Protein AF-0000000084685982 (afdb_homodimer)

Secondary structure (DSSP, 8-state):
------------------------HHHHHHHHHHHHHHHHHH-HHHHHTEEEEETTTTEEEETTTEEEEEEE-PPPGGGTTS----PPEEEEEESS--S---/------------------------HHHHHHHHHHHHHHHHHH-HHHHHTEEEEETTTTEEEETTTEEEEEEE-PPPGGGTTS----PPEEEEEESS--S---

Sequence (204 aa):
MKSIRGIVSLLLLSSASYTQAALPPSAVNLRDLDTMVLFIKTHQRVAQSLKQIDLISLTIFFDRDCEAHFERQTPSFLTRAMPGPQPNIKFKSSNCPIVEREMKSIRGIVSLLLLSSASYTQAALPPSAVNLRDLDTMVLFIKTHQRVAQSLKQIDLISLTIFFDRDCEAHFERQTPSFLTRAMPGPQPNIKFKSSNCPIVERE

Nearest PDB structures (foldseek):
  5u5k-assembly1_A  TM=3.361E-01  e=7.913E+00  Homo sapiens
  5t0v-assembly1_W  TM=3.555E-01  e=7.776E+00  Saccharomyces cerevisiae
  5t0v-assembly1_N  TM=3.024E-01  e=6.388E+00  Saccharomyces cerevisiae

Solvent-accessible surface area (backbone atoms only — not comparable to full-atom values): 12231 Å² total; per-residue (Å²): 133,86,80,78,80,76,78,78,76,78,78,77,77,76,76,74,72,73,67,61,65,58,60,56,59,33,53,54,45,49,50,47,49,50,52,54,51,50,52,34,74,73,22,62,58,41,25,43,31,55,37,33,42,32,63,77,75,31,33,38,34,19,60,89,90,26,41,40,36,43,41,64,50,72,64,52,81,85,49,59,79,47,76,53,64,78,55,61,60,42,86,69,49,55,85,49,86,54,67,75,79,129,134,86,79,77,80,76,80,77,77,79,77,76,76,76,75,75,73,74,67,59,65,58,57,57,57,32,53,54,45,47,51,47,48,51,52,53,50,51,50,34,73,72,22,62,57,40,26,43,31,54,35,32,40,31,62,77,75,32,34,39,35,19,59,89,91,25,41,40,35,40,40,64,49,70,65,52,80,85,50,61,80,49,74,52,63,78,56,62,61,40,85,69,51,54,85,46,85,54,67,76,80,127

Structure (mmCIF, N/CA/C/O backbone):
data_AF-0000000084685982-model_v1
#
loop_
_entity.id
_entity.type
_entity.pdbx_description
1 polymer 'Uncharacterized protein'
#
loop_
_atom_site.group_PDB
_atom_site.id
_atom_site.type_symbol
_atom_site.label_atom_id
_atom_site.label_alt_id
_atom_site.label_comp_id
_atom_site.label_asym_id
_atom_site.label_entity_id
_atom_site.label_seq_id
_atom_site.pdbx_PDB_ins_code
_atom_site.Cartn_x
_atom_site.Cartn_y
_atom_site.Cartn_z
_atom_site.occupancy
_atom_site.B_iso_or_equiv
_atom_site.auth_seq_id
_atom_site.auth_comp_id
_atom_site.auth_asym_id
_atom_site.auth_atom_id
_atom_site.pdbx_PDB_model_num
ATOM 1 N N . MET A 1 1 ? -8.328 -53.625 -61.094 1 39.5 1 MET A N 1
ATOM 2 C CA . MET A 1 1 ? -8.555 -53.312 -59.688 1 39.5 1 MET A CA 1
ATOM 3 C C . MET A 1 1 ? -7.703 -52.125 -59.25 1 39.5 1 MET A C 1
ATOM 5 O O . MET A 1 1 ? -6.477 -52.219 -59.156 1 39.5 1 MET A O 1
ATOM 9 N N . LYS A 1 2 ? -8.102 -50.844 -59.75 1 53.69 2 LYS A N 1
ATOM 10 C CA . LYS A 1 2 ? -7.477 -49.562 -59.438 1 53.69 2 LYS A CA 1
ATOM 11 C C . LYS A 1 2 ? -7.441 -49.344 -57.906 1 53.69 2 LYS A C 1
ATOM 13 O O . LYS A 1 2 ? -8.453 -49.531 -57.25 1 53.69 2 LYS A O 1
ATOM 18 N N . SER A 1 3 ? -6.285 -49.562 -57.188 1 51.78 3 SER A N 1
ATOM 19 C CA . SER A 1 3 ? -5.965 -49.344 -55.781 1 51.78 3 SER A CA 1
ATOM 20 C C . SER A 1 3 ? -6.199 -47.906 -55.406 1 51.78 3 SER A C 1
ATOM 22 O O . SER A 1 3 ? -5.613 -46.969 -56 1 51.78 3 SER A O 1
ATOM 24 N N . ILE A 1 4 ? -7.469 -47.469 -55.062 1 51.38 4 ILE A N 1
ATOM 25 C CA . ILE A 1 4 ? -7.777 -46.156 -54.5 1 51.38 4 ILE A CA 1
ATOM 26 C C . ILE A 1 4 ? -7.008 -45.969 -53.188 1 51.38 4 ILE A C 1
ATOM 28 O O . ILE A 1 4 ? -7.242 -46.688 -52.219 1 51.38 4 ILE A O 1
ATOM 32 N N . ARG A 1 5 ? -5.664 -45.625 -53.156 1 54 5 ARG A N 1
ATOM 33 C CA . ARG A 1 5 ? -4.871 -45.219 -52 1 54 5 ARG A CA 1
ATOM 34 C C . ARG A 1 5 ? -5.547 -44.062 -51.25 1 54 5 ARG A C 1
ATOM 36 O O . ARG A 1 5 ? -5.766 -43 -51.812 1 54 5 ARG A O 1
ATOM 43 N N . GLY A 1 6 ? -6.629 -44.312 -50.406 1 47.88 6 GLY A N 1
ATOM 44 C CA . GLY A 1 6 ? -7.23 -43.312 -49.531 1 47.88 6 GLY A CA 1
ATOM 45 C C . GLY A 1 6 ? -6.211 -42.562 -48.719 1 47.88 6 GLY A C 1
ATOM 46 O O . GLY A 1 6 ? -5.379 -43.156 -48.031 1 47.88 6 GLY A O 1
ATOM 47 N N . ILE A 1 7 ? -5.832 -41.344 -49.094 1 52.66 7 ILE A N 1
ATOM 48 C CA . ILE A 1 7 ? -5.023 -40.406 -48.344 1 52.66 7 ILE A CA 1
ATOM 49 C C . ILE A 1 7 ? -5.711 -40.062 -47.031 1 52.66 7 ILE A C 1
ATOM 51 O O . ILE A 1 7 ? -6.805 -39.5 -47 1 52.66 7 ILE A O 1
ATOM 55 N N . VAL A 1 8 ? -5.691 -40.875 -45.938 1 51.5 8 VAL A N 1
ATOM 56 C CA . VAL A 1 8 ? -6.086 -40.5 -44.594 1 51.5 8 VAL A CA 1
ATOM 57 C C . VAL A 1 8 ? -5.305 -39.25 -44.156 1 51.5 8 VAL A C 1
ATOM 59 O O . VAL A 1 8 ? -4.078 -39.281 -44.031 1 51.5 8 VAL A O 1
ATOM 62 N N . SER A 1 9 ? -5.719 -38.031 -44.531 1 51.12 9 SER A N 1
ATOM 63 C CA . SER A 1 9 ? -5.18 -36.812 -43.969 1 51.12 9 SER A CA 1
ATOM 64 C C . SER A 1 9 ? -5.281 -36.812 -42.438 1 51.12 9 SER A C 1
ATOM 66 O O . SER A 1 9 ? -6.379 -36.875 -41.875 1 51.12 9 SER A O 1
ATOM 68 N N . LEU A 1 10 ? -4.254 -37.219 -41.75 1 50.72 10 LEU A N 1
ATOM 69 C CA . LEU A 1 10 ? -4.086 -37.031 -40.312 1 50.72 10 LEU A CA 1
ATOM 70 C C . LEU A 1 10 ? -4.258 -35.562 -39.938 1 50.72 10 LEU A C 1
ATOM 72 O O . LEU A 1 10 ? -3.438 -34.719 -40.312 1 50.72 10 LEU A O 1
ATOM 76 N N . LEU A 1 11 ? -5.504 -35.062 -39.844 1 49.09 11 LEU A N 1
ATOM 77 C CA . LEU A 1 11 ? -5.754 -33.781 -39.188 1 49.09 11 LEU A CA 1
ATOM 78 C C . LEU A 1 11 ? -5.051 -33.719 -37.812 1 49.09 11 LEU A C 1
ATOM 80 O O . LEU A 1 11 ? -5.434 -34.406 -36.875 1 49.09 11 LEU A O 1
ATOM 84 N N . LEU A 1 12 ? -3.734 -33.469 -37.781 1 48.31 12 LEU A N 1
ATOM 85 C CA . LEU A 1 12 ? -3.027 -33.094 -36.562 1 48.31 12 LEU A CA 1
ATOM 86 C C . LEU A 1 12 ? -3.734 -31.938 -35.844 1 48.31 12 LEU A C 1
ATOM 88 O O . LEU A 1 12 ? -3.697 -30.797 -36.312 1 48.31 12 LEU A O 1
ATOM 92 N N . LEU A 1 13 ? -4.871 -32.188 -35.125 1 46.66 13 LEU A N 1
ATOM 93 C CA . LEU A 1 13 ? -5.402 -31.219 -34.156 1 46.66 13 LEU A CA 1
ATOM 94 C C . LEU A 1 13 ? -4.312 -30.75 -33.188 1 46.66 13 LEU A C 1
ATOM 96 O O . LEU A 1 13 ? -3.873 -31.516 -32.344 1 46.66 13 LEU A O 1
ATOM 100 N N . SER A 1 14 ? -3.436 -29.828 -33.562 1 44.09 14 SER A N 1
ATOM 101 C CA . SER A 1 14 ? -2.592 -29.094 -32.625 1 44.09 14 SER A CA 1
ATOM 102 C C . SER A 1 14 ? -3.412 -28.531 -31.484 1 44.09 14 SER A C 1
ATOM 104 O O . SER A 1 14 ? -4.23 -27.625 -31.672 1 44.09 14 SER A O 1
ATOM 106 N N . SER A 1 15 ? -3.787 -29.297 -30.484 1 45.44 15 SER A N 1
ATOM 107 C CA . SER A 1 15 ? -4.285 -28.781 -29.219 1 45.44 15 SER A CA 1
ATOM 108 C C . SER A 1 15 ? -3.348 -27.719 -28.641 1 45.44 15 SER A C 1
ATOM 110 O O . SER A 1 15 ? -2.24 -28.031 -28.203 1 45.44 15 SER A O 1
ATOM 112 N N . ALA A 1 16 ? -3.369 -26.516 -29.156 1 46.47 16 ALA A N 1
ATOM 113 C CA . ALA A 1 16 ? -2.787 -25.406 -28.406 1 46.47 16 ALA A CA 1
ATOM 114 C C . ALA A 1 16 ? -3.266 -25.406 -26.953 1 46.47 16 ALA A C 1
ATOM 116 O O . ALA A 1 16 ? -4.438 -25.141 -26.688 1 46.47 16 ALA A O 1
ATOM 117 N N . SER A 1 17 ? -2.715 -26.266 -26.109 1 41.91 17 SER A N 1
ATOM 118 C CA . SER A 1 17 ? -2.904 -26.094 -24.672 1 41.91 17 SER A CA 1
ATOM 119 C C . SER A 1 17 ? -2.754 -24.625 -24.266 1 41.91 17 SER A C 1
ATOM 121 O O . SER A 1 17 ? -1.655 -24.078 -24.312 1 41.91 17 SER A O 1
ATOM 123 N N . TYR A 1 18 ? -3.793 -23.797 -24.578 1 36.53 18 TYR A N 1
ATOM 124 C CA . TYR A 1 18 ? -3.848 -22.547 -23.828 1 36.53 18 TYR A CA 1
ATOM 125 C C . TYR A 1 18 ? -3.498 -22.781 -22.359 1 36.53 18 TYR A C 1
ATOM 127 O O . TYR A 1 18 ? -4.328 -23.25 -21.594 1 36.53 18 TYR A O 1
ATOM 135 N N . THR A 1 19 ? -2.291 -23.25 -22.062 1 39.84 19 THR A N 1
ATOM 136 C CA . THR A 1 19 ? -1.903 -23.188 -20.656 1 39.84 19 THR A CA 1
ATOM 137 C C . THR A 1 19 ? -2.373 -21.875 -20.031 1 39.84 19 THR A C 1
ATOM 139 O O . THR A 1 19 ? -2.041 -20.797 -20.5 1 39.84 19 THR A O 1
ATOM 142 N N . GLN A 1 20 ? -3.689 -21.781 -19.641 1 42.28 20 GLN A N 1
ATOM 143 C CA . GLN A 1 20 ? -4.102 -20.688 -18.75 1 42.28 20 GLN A CA 1
ATOM 144 C C . GLN A 1 20 ? -3.004 -20.359 -17.75 1 42.28 20 GLN A C 1
ATOM 146 O O . GLN A 1 20 ? -2.777 -21.094 -16.797 1 42.28 20 GLN A O 1
ATOM 151 N N . ALA A 1 21 ? -2.002 -19.859 -18.203 1 46.31 21 ALA A N 1
ATOM 152 C CA . ALA A 1 21 ? -0.827 -19.531 -17.406 1 46.31 21 ALA A CA 1
ATOM 153 C C . ALA A 1 21 ? -1.203 -18.688 -16.203 1 46.31 21 ALA A C 1
ATOM 155 O O . ALA A 1 21 ? -1.893 -17.672 -16.344 1 46.31 21 ALA A O 1
ATOM 156 N N . ALA A 1 22 ? -1.446 -19.312 -14.969 1 55.47 22 ALA A N 1
ATOM 157 C CA . ALA A 1 22 ? -1.521 -18.594 -13.703 1 55.47 22 ALA A CA 1
ATOM 158 C C . ALA A 1 22 ? -0.7 -17.312 -13.758 1 55.47 22 ALA A C 1
ATOM 160 O O . ALA A 1 22 ? 0.365 -17.266 -14.375 1 55.47 22 ALA A O 1
ATOM 161 N N . LEU A 1 23 ? -1.455 -16.094 -13.695 1 57.44 23 LEU A N 1
ATOM 162 C CA . LEU A 1 23 ? -0.689 -14.859 -13.641 1 57.44 23 LEU A CA 1
ATOM 163 C C . LEU A 1 23 ? 0.57 -15.039 -12.797 1 57.44 23 LEU A C 1
ATOM 165 O O . LEU A 1 23 ? 0.543 -15.719 -11.773 1 57.44 23 LEU A O 1
ATOM 169 N N . PRO A 1 24 ? 1.606 -14.617 -13.43 1 73 24 PRO A N 1
ATOM 170 C CA . PRO A 1 24 ? 2.791 -14.633 -12.57 1 73 24 PRO A CA 1
ATOM 171 C C . PRO A 1 24 ? 2.543 -13.977 -11.219 1 73 24 PRO A C 1
ATOM 173 O O . PRO A 1 24 ? 1.688 -13.094 -11.102 1 73 24 PRO A O 1
ATOM 176 N N . PRO A 1 25 ? 2.982 -14.414 -10.102 1 72.81 25 PRO A N 1
ATOM 177 C CA . PRO A 1 25 ? 2.809 -13.875 -8.75 1 72.81 25 PRO A CA 1
ATOM 178 C C . PRO A 1 25 ? 2.846 -12.344 -8.711 1 72.81 25 PRO A C 1
ATOM 180 O O . PRO A 1 25 ? 2.088 -11.727 -7.965 1 72.81 25 PRO A O 1
ATOM 183 N N . SER A 1 26 ? 3.578 -11.734 -9.516 1 84.5 26 SER A N 1
ATOM 184 C CA . SER A 1 26 ? 3.645 -10.281 -9.547 1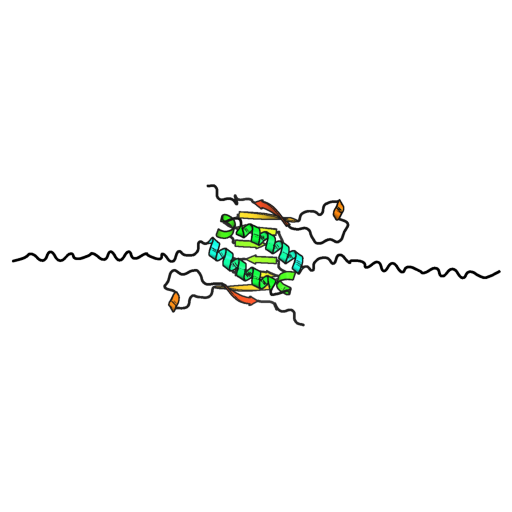 84.5 26 SER A CA 1
ATOM 185 C C . SER A 1 26 ? 2.32 -9.672 -10 1 84.5 26 SER A C 1
ATOM 187 O O . SER A 1 26 ? 1.88 -8.656 -9.461 1 84.5 26 SER A O 1
ATOM 189 N N . ALA A 1 27 ? 1.67 -10.43 -10.836 1 86.88 27 ALA A N 1
ATOM 190 C CA . ALA A 1 27 ? 0.43 -9.875 -11.375 1 86.88 27 ALA A CA 1
ATOM 191 C C . ALA A 1 27 ? -0.672 -9.875 -10.32 1 86.88 27 ALA A C 1
ATOM 193 O O . ALA A 1 27 ? -1.442 -8.922 -10.219 1 86.88 27 ALA A O 1
ATOM 194 N N . VAL A 1 28 ? -0.74 -10.922 -9.57 1 91 28 VAL A N 1
ATOM 195 C CA . VAL A 1 28 ? -1.759 -11.016 -8.523 1 91 28 VAL A CA 1
ATOM 196 C C . VAL A 1 28 ? -1.495 -9.961 -7.449 1 91 28 VAL A C 1
ATOM 198 O O . VAL A 1 28 ? -2.404 -9.227 -7.059 1 91 28 VAL A O 1
ATOM 201 N N . ASN A 1 29 ? -0.271 -9.852 -6.996 1 94.44 29 ASN A N 1
ATOM 202 C CA . ASN A 1 29 ? 0.097 -8.859 -5.992 1 94.44 29 ASN A CA 1
ATOM 203 C C . ASN A 1 29 ? -0.231 -7.445 -6.461 1 94.44 29 ASN A C 1
ATOM 205 O O . ASN A 1 29 ? -0.785 -6.648 -5.703 1 94.44 29 ASN A O 1
ATOM 209 N N . LEU A 1 30 ? 0.109 -7.164 -7.664 1 96 30 LEU A N 1
ATOM 210 C CA . LEU A 1 30 ? -0.098 -5.816 -8.18 1 96 30 LEU A CA 1
ATOM 211 C C . LEU A 1 30 ? -1.584 -5.516 -8.344 1 96 30 LEU A C 1
ATOM 213 O O . LEU A 1 30 ? -2.035 -4.406 -8.055 1 96 30 LEU A O 1
ATOM 217 N N . ARG A 1 31 ? -2.301 -6.469 -8.773 1 94.88 31 ARG A N 1
ATOM 218 C CA . ARG A 1 31 ? -3.744 -6.281 -8.891 1 94.88 31 ARG A CA 1
ATOM 219 C C . ARG A 1 31 ? -4.383 -6.074 -7.523 1 94.88 31 ARG A C 1
ATOM 221 O O . ARG A 1 31 ? -5.242 -5.203 -7.359 1 94.88 31 ARG A O 1
ATOM 228 N N . ASP A 1 32 ? -4.012 -6.922 -6.613 1 96.19 32 ASP A N 1
ATOM 229 C CA . ASP A 1 32 ? -4.531 -6.77 -5.258 1 96.19 32 ASP A CA 1
ATOM 230 C C . ASP A 1 32 ? -4.172 -5.398 -4.688 1 96.19 32 ASP A C 1
ATOM 232 O O . ASP A 1 32 ? -5.02 -4.727 -4.094 1 96.19 32 ASP A O 1
ATOM 236 N N . LEU A 1 33 ? -2.924 -5 -4.879 1 98.19 33 LEU A N 1
ATOM 237 C CA . LEU A 1 33 ? -2.479 -3.688 -4.426 1 98.19 33 LEU A CA 1
ATOM 238 C C . LEU A 1 33 ? -3.305 -2.582 -5.074 1 98.19 33 LEU A C 1
ATOM 240 O O . LEU A 1 33 ? -3.734 -1.646 -4.395 1 98.19 33 LEU A O 1
ATOM 244 N N . ASP A 1 34 ? -3.559 -2.672 -6.344 1 97.44 34 ASP A N 1
ATOM 245 C CA . ASP A 1 34 ? -4.344 -1.663 -7.051 1 97.44 34 ASP A CA 1
ATOM 246 C C . ASP A 1 34 ? -5.746 -1.541 -6.453 1 97.44 34 ASP A C 1
ATOM 248 O O . ASP A 1 34 ? -6.27 -0.435 -6.305 1 97.44 34 ASP A O 1
ATOM 252 N N . THR A 1 35 ? -6.324 -2.629 -6.152 1 97.38 35 THR A N 1
ATOM 253 C CA . THR A 1 35 ? -7.652 -2.633 -5.551 1 97.38 35 THR A CA 1
ATOM 254 C C . THR A 1 35 ? -7.637 -1.902 -4.211 1 97.38 35 THR A C 1
ATOM 256 O O . THR A 1 35 ? -8.516 -1.082 -3.936 1 97.38 35 THR A O 1
ATOM 259 N N . MET A 1 36 ? -6.633 -2.201 -3.404 1 98.62 36 MET A N 1
ATOM 260 C CA . MET A 1 36 ? -6.539 -1.594 -2.082 1 98.62 36 MET A CA 1
ATOM 261 C C . MET A 1 36 ? -6.219 -0.107 -2.188 1 98.62 36 MET A C 1
ATOM 263 O O . MET A 1 36 ? -6.77 0.707 -1.445 1 98.62 36 MET A O 1
ATOM 267 N N . VAL A 1 37 ? -5.387 0.256 -3.131 1 98.62 37 VAL A N 1
ATOM 268 C CA . VAL A 1 37 ? -5.043 1.657 -3.35 1 98.62 37 VAL A CA 1
ATOM 269 C C . VAL A 1 37 ? -6.281 2.43 -3.805 1 98.62 37 VAL A C 1
ATOM 271 O O . VAL A 1 37 ? -6.52 3.551 -3.35 1 98.62 37 VAL A O 1
ATOM 274 N N . LEU A 1 38 ? -7.055 1.849 -4.656 1 97.81 38 LEU A N 1
ATOM 275 C CA . LEU A 1 38 ? -8.281 2.49 -5.109 1 97.81 38 LEU A CA 1
ATOM 276 C C . LEU A 1 38 ? -9.227 2.734 -3.938 1 97.81 38 LEU A C 1
ATOM 278 O O . LEU A 1 38 ? -9.836 3.805 -3.836 1 97.81 38 LEU A O 1
ATOM 282 N N . PHE A 1 39 ? -9.383 1.772 -3.096 1 98.06 39 PHE A N 1
ATOM 283 C CA . PHE A 1 39 ? -10.203 1.925 -1.902 1 98.06 39 PHE A CA 1
ATOM 284 C C . PHE A 1 39 ? -9.742 3.115 -1.072 1 98.06 39 PHE A C 1
ATOM 286 O O . PHE A 1 39 ? -10.555 3.936 -0.644 1 98.06 39 PHE A O 1
ATOM 293 N N . ILE A 1 40 ? -8.453 3.191 -0.833 1 98.19 40 ILE A N 1
ATOM 294 C CA . ILE A 1 40 ? -7.863 4.262 -0.034 1 98.19 40 ILE A CA 1
ATOM 295 C C . ILE A 1 40 ? -8.18 5.613 -0.669 1 98.19 40 ILE A C 1
ATOM 297 O O . ILE A 1 40 ? -8.586 6.551 0.02 1 98.19 40 ILE A O 1
ATOM 301 N N . LYS A 1 41 ? -8.047 5.691 -1.952 1 96.94 41 LYS A N 1
ATOM 302 C CA . LYS A 1 41 ? -8.242 6.949 -2.666 1 96.94 41 LYS A CA 1
ATOM 303 C C . LYS A 1 41 ? -9.703 7.379 -2.631 1 96.94 41 LYS A C 1
ATOM 305 O O . LYS A 1 41 ? -10.008 8.57 -2.705 1 96.94 41 LYS A O 1
ATOM 310 N N . THR A 1 42 ? -10.594 6.441 -2.439 1 95.75 42 THR A N 1
ATOM 311 C CA . THR A 1 42 ? -12.023 6.727 -2.512 1 95.75 42 THR A CA 1
ATOM 312 C C . THR A 1 42 ? -12.586 7.039 -1.126 1 95.75 42 THR A C 1
ATOM 314 O O . THR A 1 42 ? -13.719 7.5 -0.998 1 95.75 42 THR A O 1
ATOM 317 N N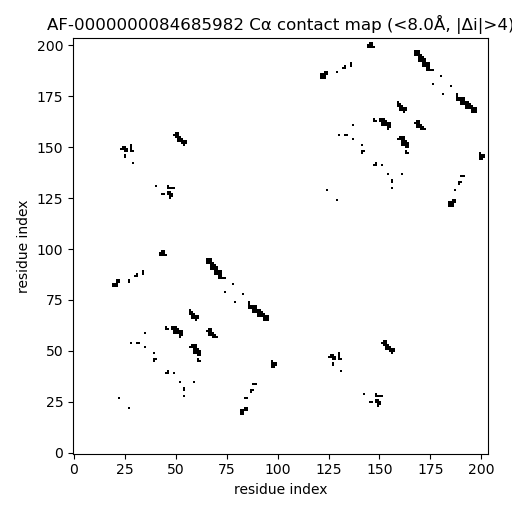 . HIS A 1 43 ? -11.828 6.727 -0.089 1 96.19 43 HIS A N 1
ATOM 318 C CA . HIS A 1 43 ? -12.281 6.965 1.276 1 96.19 43 HIS A CA 1
ATOM 319 C C . HIS A 1 43 ? -11.352 7.93 2.006 1 96.19 43 HIS A C 1
ATOM 321 O O . HIS A 1 43 ? -10.281 7.535 2.467 1 96.19 43 HIS A O 1
ATOM 327 N N . GLN A 1 44 ? -11.852 9.102 2.189 1 93.81 44 GLN A N 1
ATOM 328 C CA . GLN A 1 44 ? -11.031 10.211 2.674 1 93.81 44 GLN A CA 1
ATOM 329 C C . GLN A 1 44 ? -10.477 9.914 4.062 1 93.81 44 GLN A C 1
ATOM 331 O O . GLN A 1 44 ? -9.305 10.188 4.344 1 93.81 44 GLN A O 1
ATOM 336 N N . ARG A 1 45 ? -11.258 9.391 4.926 1 94 45 ARG A N 1
ATOM 337 C CA . ARG A 1 45 ? -10.812 9.086 6.281 1 94 45 ARG A CA 1
ATOM 338 C C . ARG A 1 45 ? -9.656 8.094 6.262 1 94 45 ARG A C 1
ATOM 340 O O . ARG A 1 45 ? -8.688 8.242 7.02 1 94 45 ARG A O 1
ATOM 347 N N . VAL A 1 46 ? -9.797 7.148 5.438 1 97.25 46 VAL A N 1
ATOM 348 C CA . VAL A 1 46 ? -8.742 6.141 5.312 1 97.25 46 VAL A CA 1
ATOM 349 C C . VAL A 1 46 ? -7.473 6.789 4.762 1 97.25 46 VAL A C 1
ATOM 351 O O . VAL A 1 46 ? -6.387 6.602 5.312 1 97.25 46 VAL A O 1
ATOM 354 N N . ALA A 1 47 ? -7.609 7.57 3.732 1 96.69 47 ALA A N 1
ATOM 355 C CA . ALA A 1 47 ? -6.473 8.234 3.105 1 96.69 47 ALA A CA 1
ATOM 356 C C . ALA A 1 47 ? -5.762 9.156 4.094 1 96.69 47 ALA A C 1
ATOM 358 O O . ALA A 1 47 ? -4.531 9.188 4.145 1 96.69 47 ALA A O 1
ATOM 359 N N . GLN A 1 48 ? -6.508 9.812 4.883 1 94.38 48 GLN A N 1
ATOM 360 C CA . GLN A 1 48 ? -5.969 10.82 5.789 1 94.38 48 GLN A CA 1
ATOM 361 C C . GLN A 1 48 ? -5.195 10.172 6.934 1 94.38 48 GLN A C 1
ATOM 363 O O . GLN A 1 48 ? -4.266 10.773 7.477 1 94.38 48 GLN A O 1
ATOM 368 N N . SER A 1 49 ? -5.605 9.016 7.297 1 95.94 49 SER A N 1
ATOM 369 C CA . SER A 1 49 ? -5.051 8.414 8.5 1 95.94 49 SER A CA 1
ATOM 370 C C . SER A 1 49 ? -4.375 7.082 8.188 1 95.94 49 SER A C 1
ATOM 372 O O . SER A 1 49 ? -4.199 6.242 9.07 1 95.94 49 SER A O 1
ATOM 374 N N . LEU A 1 50 ? -4.051 6.918 6.875 1 97.88 50 LEU A N 1
ATOM 375 C CA . LEU A 1 50 ? -3.447 5.684 6.387 1 97.88 50 LEU A CA 1
ATOM 376 C C . LEU A 1 50 ? -2.148 5.383 7.129 1 97.88 50 LEU A C 1
ATOM 378 O O . LEU A 1 50 ? -1.295 6.262 7.277 1 97.88 50 LEU A O 1
ATOM 382 N N . LYS A 1 51 ? -1.971 4.121 7.551 1 98.25 51 LYS A N 1
ATOM 383 C CA . LYS A 1 51 ? -0.759 3.705 8.25 1 98.25 51 LYS A CA 1
ATOM 384 C C . LYS A 1 51 ? -0.02 2.619 7.473 1 98.25 51 LYS A C 1
ATOM 386 O O . LYS A 1 51 ? 1.186 2.729 7.238 1 98.25 51 LYS A O 1
ATOM 391 N N . GLN A 1 52 ? -0.806 1.578 7.086 1 98.69 52 GLN A N 1
ATOM 392 C CA . GLN A 1 52 ? -0.152 0.413 6.5 1 98.69 52 GLN A CA 1
ATOM 393 C C . GLN A 1 52 ? -1.101 -0.342 5.574 1 98.69 52 GLN A C 1
ATOM 395 O O . GLN A 1 52 ? -2.309 -0.391 5.82 1 98.69 52 GLN A O 1
ATOM 400 N N . ILE A 1 53 ? -0.55 -0.907 4.57 1 98.88 53 ILE A N 1
ATOM 401 C CA . ILE A 1 53 ? -1.221 -1.88 3.717 1 98.88 53 ILE A CA 1
ATOM 402 C C . ILE A 1 53 ? -0.548 -3.244 3.859 1 98.88 53 ILE A C 1
ATOM 404 O O . ILE A 1 53 ? 0.645 -3.387 3.58 1 98.88 53 ILE A O 1
ATOM 408 N N . ASP A 1 54 ? -1.253 -4.246 4.312 1 98.75 54 ASP A N 1
ATOM 409 C CA . ASP A 1 54 ? -0.761 -5.613 4.449 1 98.75 54 ASP A CA 1
ATOM 410 C C . ASP A 1 54 ? -1.367 -6.52 3.379 1 98.75 54 ASP A C 1
ATOM 412 O O . ASP A 1 54 ? -2.557 -6.84 3.43 1 98.75 54 ASP A O 1
ATOM 416 N N . LEU A 1 55 ? -0.591 -6.996 2.471 1 97.88 55 LEU A N 1
ATOM 417 C CA . LEU A 1 55 ? -1.1 -7.797 1.36 1 97.88 55 LEU A CA 1
ATOM 418 C C . LEU A 1 55 ? -1.237 -9.258 1.762 1 97.88 55 LEU A C 1
ATOM 420 O O . LEU A 1 55 ? -1.914 -10.031 1.081 1 97.88 55 LEU A O 1
ATOM 424 N N . ILE A 1 56 ? -0.525 -9.617 2.795 1 96.81 56 ILE A N 1
ATOM 425 C CA . ILE A 1 56 ? -0.614 -11 3.254 1 96.81 56 ILE A CA 1
ATOM 426 C C . ILE A 1 56 ? -1.977 -11.242 3.898 1 96.81 56 ILE A C 1
ATOM 428 O O . ILE A 1 56 ? -2.68 -12.195 3.541 1 96.81 56 ILE A O 1
ATOM 432 N N . SER A 1 57 ? -2.301 -10.375 4.793 1 97.81 57 SER A N 1
ATOM 433 C CA . SER A 1 57 ? -3.586 -10.531 5.469 1 97.81 57 SER A CA 1
ATOM 434 C C . SER A 1 57 ? -4.691 -9.789 4.723 1 97.81 57 SER A C 1
ATOM 436 O O . SER A 1 57 ? -5.859 -9.852 5.121 1 97.81 57 SER A O 1
ATOM 438 N N . LEU A 1 58 ? -4.375 -9.078 3.678 1 98.12 58 LEU A N 1
ATOM 439 C CA . LEU A 1 58 ? -5.305 -8.289 2.885 1 98.12 58 LEU A CA 1
ATOM 440 C C . LEU A 1 58 ? -6.059 -7.293 3.764 1 98.12 58 LEU A C 1
ATOM 442 O O . LEU A 1 58 ? -7.293 -7.281 3.777 1 98.12 58 LEU A O 1
ATOM 446 N N . THR A 1 59 ? -5.238 -6.434 4.398 1 98.88 59 THR A N 1
ATOM 447 C CA . THR A 1 59 ? -5.789 -5.508 5.379 1 98.88 59 THR A CA 1
ATOM 448 C C . THR A 1 59 ? -5.141 -4.133 5.25 1 98.88 59 THR A C 1
ATOM 450 O O . THR A 1 59 ? -3.924 -4.027 5.074 1 98.88 59 THR A O 1
ATOM 453 N N . ILE A 1 60 ? -5.938 -3.109 5.281 1 98.88 60 ILE A N 1
ATOM 454 C CA . ILE A 1 60 ? -5.469 -1.732 5.398 1 98.88 60 ILE A CA 1
ATOM 455 C C . ILE A 1 60 ? -5.59 -1.267 6.848 1 98.88 60 ILE A C 1
ATOM 457 O O . ILE A 1 60 ? -6.652 -1.399 7.461 1 98.88 60 ILE A O 1
ATOM 461 N N . PHE A 1 61 ? -4.535 -0.747 7.422 1 98.81 61 PHE A N 1
ATOM 462 C CA . PHE A 1 61 ? -4.531 -0.161 8.758 1 98.81 61 PHE A CA 1
ATOM 463 C C . PHE A 1 61 ? -4.559 1.36 8.68 1 98.81 61 PHE A C 1
ATOM 465 O O . PHE A 1 61 ? -3.752 1.966 7.973 1 98.81 61 PHE A O 1
ATOM 472 N N . PHE A 1 62 ? -5.445 1.929 9.398 1 97.81 62 PHE A N 1
ATOM 473 C CA . PHE A 1 62 ? -5.602 3.379 9.375 1 97.81 62 PHE A CA 1
ATOM 474 C C . PHE A 1 62 ? -6.078 3.889 10.734 1 97.81 62 PHE A C 1
ATOM 476 O O . PHE A 1 62 ? -6.539 3.111 11.57 1 97.81 62 PHE A O 1
ATOM 483 N N . ASP A 1 63 ? -5.953 5.086 10.922 1 95.75 63 ASP A N 1
ATOM 484 C CA . ASP A 1 63 ? -6.379 5.707 12.172 1 95.75 63 ASP A CA 1
ATOM 485 C C . ASP A 1 63 ? -5.93 4.883 13.375 1 95.75 63 ASP A C 1
ATOM 487 O O . ASP A 1 63 ? -4.996 4.082 13.273 1 95.75 63 ASP A O 1
ATOM 491 N N . ARG A 1 64 ? -6.473 5.242 14.469 1 95.31 64 ARG A N 1
ATOM 492 C CA . ARG A 1 64 ? -6.098 4.504 15.672 1 95.31 64 ARG A CA 1
ATOM 493 C C . ARG A 1 64 ? -6.789 3.148 15.719 1 95.31 64 ARG A C 1
ATOM 495 O O . ARG A 1 64 ? -7.996 3.07 15.969 1 95.31 64 ARG A O 1
ATOM 502 N N . ASP A 1 65 ? -6.109 2.027 15.406 1 96.06 65 ASP A N 1
ATOM 503 C CA . ASP A 1 65 ? -6.551 0.643 15.539 1 96.06 65 ASP A CA 1
ATOM 504 C C . ASP A 1 65 ? -7.68 0.329 14.562 1 96.06 65 ASP A C 1
ATOM 506 O O . ASP A 1 65 ? -8.539 -0.504 14.844 1 96.06 65 ASP A O 1
ATOM 510 N N . CYS A 1 66 ? -7.785 1.134 13.469 1 98.5 66 CYS A N 1
ATOM 511 C CA . CYS A 1 66 ? -8.797 0.859 12.461 1 98.5 66 CYS A CA 1
ATOM 512 C C . CYS A 1 66 ? -8.242 -0.048 11.367 1 98.5 66 CYS A C 1
ATOM 514 O O . CYS A 1 66 ? -7.09 0.102 10.953 1 98.5 66 CYS A O 1
ATOM 516 N N . GLU A 1 67 ? -9.039 -0.948 11.039 1 98.69 67 GLU A N 1
ATOM 517 C CA . GLU A 1 67 ? -8.688 -1.928 10.016 1 98.69 67 GLU A CA 1
ATOM 518 C C . GLU A 1 67 ? -9.797 -2.059 8.969 1 98.69 67 GLU A C 1
ATOM 520 O O . GLU A 1 67 ? -10.977 -2.117 9.312 1 98.69 67 GLU A O 1
ATOM 525 N N . ALA A 1 68 ? -9.453 -2.02 7.723 1 98.81 68 ALA A N 1
ATOM 526 C CA . ALA A 1 68 ? -10.328 -2.42 6.617 1 98.81 68 ALA A CA 1
ATOM 527 C C . ALA A 1 68 ? -9.875 -3.752 6.02 1 98.81 68 ALA A C 1
ATOM 529 O O . ALA A 1 68 ? -8.742 -3.875 5.547 1 98.81 68 ALA A O 1
ATOM 530 N N . HIS A 1 69 ? -10.742 -4.742 5.984 1 98.75 69 HIS A N 1
ATOM 531 C CA . HIS A 1 69 ? -10.43 -6.105 5.57 1 98.75 69 HIS A CA 1
ATOM 532 C C . HIS A 1 69 ? -10.938 -6.379 4.156 1 98.75 69 HIS A C 1
ATOM 534 O O . HIS A 1 69 ? -12.062 -6.016 3.816 1 98.75 69 HIS A O 1
ATOM 540 N N . PHE A 1 70 ? -10.102 -7.016 3.395 1 98.31 70 PHE A N 1
ATOM 541 C CA . PHE A 1 70 ? -10.461 -7.48 2.059 1 98.31 70 PHE A CA 1
ATOM 542 C C . PHE A 1 70 ? -10.477 -9 2 1 98.31 70 PHE A C 1
ATOM 544 O O . PHE A 1 70 ? -9.883 -9.664 2.848 1 98.31 70 PHE A O 1
ATOM 551 N N . GLU A 1 71 ? -11.211 -9.523 1.087 1 96.38 71 GLU A N 1
ATOM 552 C CA . GLU A 1 71 ? -11.289 -10.969 0.899 1 96.38 71 GLU A CA 1
ATOM 553 C C . GLU A 1 71 ? -11.258 -11.328 -0.582 1 96.38 71 GLU A C 1
ATOM 555 O O . GLU A 1 71 ? -11.68 -10.547 -1.431 1 96.38 71 GLU A O 1
ATOM 560 N N . ARG A 1 72 ? -10.625 -12.484 -0.816 1 92.31 72 ARG A N 1
ATOM 561 C CA . ARG A 1 72 ? -10.602 -13 -2.18 1 92.31 72 ARG A CA 1
ATOM 562 C C . ARG A 1 72 ? -11.922 -13.688 -2.521 1 92.31 72 ARG A C 1
ATOM 564 O O . ARG A 1 72 ? -12.414 -14.516 -1.75 1 92.31 72 ARG A O 1
ATOM 571 N N . GLN A 1 73 ? -12.438 -13.273 -3.533 1 82.06 73 GLN A N 1
ATOM 572 C CA . GLN A 1 73 ? -13.703 -13.844 -3.969 1 82.06 73 GLN A CA 1
ATOM 573 C C . GLN A 1 73 ? -13.547 -15.312 -4.34 1 82.06 73 GLN A C 1
ATOM 575 O O . GLN A 1 73 ? -12.547 -15.703 -4.949 1 82.06 73 GLN A O 1
ATOM 580 N N . THR A 1 74 ? -14.148 -16.219 -3.652 1 74.88 74 THR A N 1
ATOM 581 C CA . THR A 1 74 ? -14.117 -17.641 -3.984 1 74.88 74 THR A CA 1
ATOM 582 C C . THR A 1 74 ? -14.664 -17.875 -5.391 1 74.88 74 THR A C 1
ATOM 584 O O . THR A 1 74 ? -15.672 -17.281 -5.781 1 74.88 74 THR A O 1
ATOM 587 N N . PRO A 1 75 ? -13.617 -18.422 -6.176 1 64.12 75 PRO A N 1
ATOM 588 C CA . PRO A 1 75 ? -14.18 -18.75 -7.484 1 64.12 75 PRO A CA 1
ATOM 589 C C . PRO A 1 75 ? -15.492 -19.531 -7.391 1 64.12 75 PRO A C 1
ATOM 591 O O . PRO A 1 75 ? -15.719 -20.25 -6.41 1 64.12 75 PRO A O 1
ATOM 594 N N . SER A 1 76 ? -16.469 -19.109 -8.047 1 56.75 76 SER A N 1
ATOM 595 C CA . SER A 1 76 ? -17.703 -19.875 -8.109 1 56.75 76 SER A CA 1
ATOM 596 C C . SER A 1 76 ? -17.438 -21.328 -8.477 1 56.75 76 SER A C 1
ATOM 598 O O . SER A 1 76 ? -16.391 -21.641 -9.055 1 56.75 76 SER A O 1
ATOM 600 N N . PHE A 1 77 ? -18.125 -22.219 -7.73 1 54.53 77 PHE A N 1
ATOM 601 C CA . PHE A 1 77 ? -18.109 -23.656 -7.961 1 54.53 77 PHE A CA 1
ATOM 602 C C . PHE A 1 77 ? -17.797 -23.969 -9.414 1 54.53 77 PHE A C 1
ATOM 604 O O . PHE A 1 77 ? -17.047 -24.906 -9.711 1 54.53 77 PHE A O 1
ATOM 611 N N . LEU A 1 78 ? -18.328 -23.203 -10.219 1 51.5 78 LEU A N 1
ATOM 612 C CA . LEU A 1 78 ? -18.25 -23.516 -11.641 1 51.5 78 LEU A CA 1
ATOM 613 C C . LEU A 1 78 ? -16.844 -23.234 -12.18 1 51.5 78 LEU A C 1
ATOM 615 O O . LEU A 1 78 ? -16.406 -23.891 -13.125 1 51.5 78 LEU A O 1
ATOM 619 N N . THR A 1 79 ? -16.172 -22.391 -11.547 1 51.72 79 THR A N 1
ATOM 620 C CA . THR A 1 79 ? -14.875 -22.016 -12.109 1 51.72 79 THR A CA 1
ATOM 621 C C . THR A 1 79 ? -13.734 -22.609 -11.297 1 51.72 79 THR A C 1
ATOM 623 O O . THR A 1 79 ? -12.562 -22.328 -11.555 1 51.72 79 THR A O 1
ATOM 626 N N . ARG A 1 80 ? -14.031 -23.234 -10.211 1 53.16 80 ARG A N 1
ATOM 627 C CA . ARG A 1 80 ? -13.055 -23.797 -9.289 1 53.16 80 ARG A CA 1
ATOM 628 C C . ARG A 1 80 ? -12.062 -24.703 -10.031 1 53.16 80 ARG A C 1
ATOM 630 O O . ARG A 1 80 ? -10.914 -24.844 -9.617 1 53.16 80 ARG A O 1
ATOM 637 N N . ALA A 1 81 ? -12.617 -25.328 -10.984 1 48.53 81 ALA A N 1
ATOM 638 C CA . ALA A 1 81 ? -11.836 -26.391 -11.609 1 48.53 81 ALA A CA 1
ATOM 639 C C . ALA A 1 81 ? -10.758 -25.812 -12.523 1 48.53 81 ALA A C 1
ATOM 641 O O . ALA A 1 81 ? -9.906 -26.547 -13.031 1 48.53 81 ALA A O 1
ATOM 642 N N . MET A 1 82 ? -10.945 -24.594 -12.938 1 49.03 82 MET A N 1
ATOM 643 C CA . MET A 1 82 ? -9.961 -24.219 -13.953 1 49.03 82 MET A CA 1
ATOM 644 C C . MET A 1 82 ? -8.844 -23.375 -13.352 1 49.03 82 MET A C 1
ATOM 646 O O . MET A 1 82 ? -9.102 -22.5 -12.523 1 49.03 82 MET A O 1
ATOM 650 N N . PRO A 1 83 ? -7.613 -23.953 -13.469 1 53.97 83 PRO A N 1
ATOM 651 C CA . PRO A 1 83 ? -6.465 -23.141 -13.07 1 53.97 83 PRO A CA 1
ATOM 652 C C . PRO A 1 83 ? -6.57 -21.688 -13.555 1 5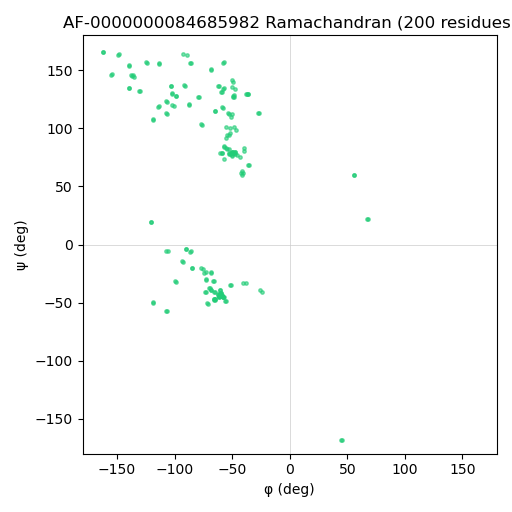3.97 83 PRO A C 1
ATOM 654 O O . PRO A 1 83 ? -6.582 -21.438 -14.766 1 53.97 83 PRO A O 1
ATOM 657 N N . GLY A 1 84 ? -7.582 -20.875 -13.164 1 55.31 84 GLY A N 1
ATOM 658 C CA . GLY A 1 84 ? -7.711 -19.5 -13.617 1 55.31 84 GLY A CA 1
ATOM 659 C C . GLY A 1 84 ? -7.059 -18.5 -12.688 1 55.31 84 GLY A C 1
ATOM 660 O O . GLY A 1 84 ? -6.516 -18.875 -11.648 1 55.31 84 GLY A O 1
ATOM 661 N N . PRO A 1 85 ? -6.895 -17.328 -13.281 1 63.97 85 PRO A N 1
ATOM 662 C CA . PRO A 1 85 ? -6.316 -16.25 -12.461 1 63.97 85 PRO A CA 1
ATOM 663 C C . PRO A 1 85 ? -7.016 -16.094 -11.117 1 63.97 85 PRO A C 1
ATOM 665 O O . PRO A 1 85 ? -8.203 -16.406 -10.992 1 63.97 85 PRO A O 1
ATOM 668 N N . GLN A 1 86 ? -6.176 -16.125 -10.039 1 77.38 86 GLN A N 1
ATOM 669 C CA . GLN A 1 86 ? -6.719 -15.836 -8.719 1 77.38 86 GLN A CA 1
ATOM 670 C C . GLN A 1 86 ? -7.797 -14.758 -8.781 1 77.38 86 GLN A C 1
ATOM 672 O O . GLN A 1 86 ? -7.625 -13.742 -9.445 1 77.38 86 GLN A O 1
ATOM 677 N N . PRO A 1 87 ? -8.883 -15.047 -8.188 1 81.81 87 PRO A N 1
ATOM 678 C CA . PRO A 1 87 ? -9.945 -14.039 -8.18 1 81.81 87 PRO A CA 1
ATOM 679 C C . PRO A 1 87 ? -9.5 -12.711 -7.57 1 81.81 87 PRO A C 1
ATOM 681 O O . PRO A 1 87 ? -8.547 -12.68 -6.781 1 81.81 87 PRO A O 1
ATOM 684 N N . ASN A 1 88 ? -10.219 -11.68 -7.961 1 89.31 88 ASN A N 1
ATOM 685 C CA . ASN A 1 88 ? -9.961 -10.359 -7.391 1 89.31 88 ASN A CA 1
ATOM 686 C C . ASN A 1 88 ? -10.359 -10.297 -5.922 1 89.31 88 ASN A C 1
ATOM 688 O O . ASN A 1 88 ? -11.219 -11.062 -5.473 1 89.31 88 ASN A O 1
ATOM 692 N N . ILE A 1 89 ? -9.656 -9.453 -5.246 1 95.31 89 ILE A N 1
ATOM 693 C CA . ILE A 1 89 ? -10.078 -9.203 -3.873 1 95.31 89 ILE A CA 1
ATOM 694 C C . ILE A 1 89 ? -11.141 -8.102 -3.852 1 95.31 89 ILE A C 1
ATOM 696 O O . ILE A 1 89 ? -11.242 -7.316 -4.793 1 95.31 89 ILE A O 1
ATOM 700 N N . LYS A 1 90 ? -11.938 -8.109 -2.814 1 96.69 90 LYS A N 1
ATOM 701 C CA . LYS A 1 90 ? -12.945 -7.082 -2.586 1 96.69 90 LYS A CA 1
ATOM 702 C C . LYS A 1 90 ? -13.016 -6.699 -1.109 1 96.69 90 LYS A C 1
ATOM 704 O O . LYS A 1 90 ? -12.641 -7.488 -0.241 1 96.69 90 LYS A O 1
ATOM 709 N N . PHE A 1 91 ? -13.469 -5.477 -0.898 1 97.62 91 PHE A N 1
ATOM 710 C CA . PHE A 1 91 ? -13.695 -5.023 0.468 1 97.62 91 PHE A CA 1
ATOM 711 C C . PHE A 1 91 ? -14.711 -5.918 1.172 1 97.62 91 PHE A C 1
ATOM 713 O O . PHE A 1 91 ? -15.766 -6.23 0.61 1 97.62 91 PHE A O 1
ATOM 720 N N . LYS A 1 92 ? -14.359 -6.32 2.311 1 97.62 92 LYS A N 1
ATOM 721 C CA . LYS A 1 92 ? -15.234 -7.191 3.098 1 97.62 92 LYS A CA 1
ATOM 722 C C . LYS A 1 92 ? -15.859 -6.43 4.262 1 97.62 92 LYS A C 1
ATOM 724 O O . LYS A 1 92 ? -17.078 -6.41 4.406 1 97.62 92 LYS A O 1
ATOM 729 N N . SER A 1 93 ? -14.953 -5.859 5.094 1 97.75 93 SER A N 1
ATOM 730 C CA . SER A 1 93 ? -15.477 -5.176 6.277 1 97.75 93 SER A CA 1
ATOM 731 C C . SER A 1 93 ? -14.438 -4.238 6.875 1 97.75 93 SER A C 1
ATOM 733 O O . SER A 1 93 ? -13.258 -4.285 6.5 1 97.75 93 SER A O 1
ATOM 735 N N . SER A 1 94 ? -14.953 -3.367 7.762 1 98.12 94 SER A N 1
ATOM 736 C CA . SER A 1 94 ? -14.102 -2.508 8.586 1 98.12 94 SER A CA 1
ATOM 737 C C . SER A 1 94 ? -14.586 -2.479 10.031 1 98.12 94 SER A C 1
ATOM 739 O O . SER A 1 94 ? -15.797 -2.516 10.289 1 98.12 94 SER A O 1
ATOM 741 N N . ASN A 1 95 ? -13.625 -2.379 10.938 1 98.12 95 ASN A N 1
ATOM 742 C CA . ASN A 1 95 ? -14.031 -2.273 12.336 1 98.12 95 ASN A CA 1
ATOM 743 C C . ASN A 1 95 ? -14.305 -0.825 12.734 1 98.12 95 ASN A C 1
ATOM 745 O O . ASN A 1 95 ? -14.727 -0.553 13.859 1 98.12 95 ASN A O 1
ATOM 749 N N . CYS A 1 96 ? -14.023 0.158 11.844 1 97 96 CYS A N 1
ATOM 750 C CA . CYS A 1 96 ? -14.328 1.575 12 1 97 96 CYS A CA 1
ATOM 751 C C . CYS A 1 96 ? -15.164 2.084 10.828 1 97 96 CYS A C 1
ATOM 753 O O . CYS A 1 96 ? -15.133 1.502 9.742 1 97 96 CYS A O 1
ATOM 755 N N . PRO A 1 97 ? -15.93 3.205 11.055 1 95.12 97 PRO A N 1
ATOM 756 C CA . PRO A 1 97 ? -16.594 3.83 9.914 1 95.12 97 PRO A CA 1
ATOM 757 C C . PRO A 1 97 ? -15.617 4.34 8.859 1 95.12 97 PRO A C 1
ATOM 759 O O . PRO A 1 97 ? -14.562 4.871 9.203 1 95.12 97 PRO A O 1
ATOM 762 N N . ILE A 1 98 ? -15.891 4.121 7.633 1 93.19 98 ILE A N 1
ATOM 763 C CA . ILE A 1 98 ? -15.016 4.555 6.547 1 93.19 98 ILE A CA 1
ATOM 764 C C . ILE A 1 98 ? -15.555 5.848 5.938 1 93.19 98 ILE A C 1
ATOM 766 O O . ILE A 1 98 ? -14.812 6.598 5.301 1 93.19 98 ILE A O 1
ATOM 770 N N . VAL A 1 99 ? -16.891 6.023 5.949 1 82.38 99 VAL A N 1
ATOM 771 C CA . VAL A 1 99 ? -17.484 7.266 5.469 1 82.38 99 VAL A CA 1
ATOM 772 C C . VAL A 1 99 ? -17.562 8.273 6.613 1 82.38 99 VAL A C 1
ATOM 774 O O . VAL A 1 99 ? -17.859 7.91 7.75 1 82.38 99 VAL A O 1
ATOM 777 N N . GLU A 1 100 ? -16.906 9.406 6.434 1 63.34 100 GLU A N 1
ATOM 778 C CA . GLU A 1 100 ? -17.062 10.453 7.441 1 63.34 100 GLU A CA 1
ATOM 779 C C . GLU A 1 100 ? -18.547 10.758 7.691 1 63.34 100 GLU A C 1
ATOM 781 O O . GLU A 1 100 ? -19.359 10.68 6.777 1 63.34 100 GLU A O 1
ATOM 786 N N . ARG A 1 101 ? -19.062 10.438 8.875 1 53.25 101 ARG A N 1
ATOM 787 C CA . ARG A 1 101 ? -20.391 10.953 9.188 1 53.25 101 ARG A CA 1
ATOM 788 C C . ARG A 1 101 ? -20.484 12.453 8.93 1 53.25 101 ARG A C 1
ATOM 790 O O . ARG A 1 101 ? -19.531 13.188 9.195 1 53.25 101 ARG A O 1
ATOM 797 N N . GLU A 1 102 ? -21.266 12.906 7.938 1 42.44 102 GLU A N 1
ATOM 798 C CA . GLU A 1 102 ? -21.656 14.312 7.93 1 42.44 102 GLU A CA 1
ATOM 799 C C . GLU A 1 102 ? -22.125 14.766 9.305 1 42.44 102 GLU A C 1
ATOM 801 O O . GLU A 1 102 ? -22.703 13.977 10.055 1 42.44 102 GLU A O 1
ATOM 806 N N . MET B 1 1 ? -5.402 81.5 -2.205 1 38.72 1 MET B N 1
ATOM 807 C CA . MET B 1 1 ? -4.688 80.312 -1.736 1 38.72 1 MET B CA 1
ATOM 808 C C . MET B 1 1 ? -5.566 79.062 -1.844 1 38.72 1 MET B C 1
ATOM 810 O O . MET B 1 1 ? -6.547 78.938 -1.113 1 38.72 1 MET B O 1
ATOM 814 N N . LYS B 1 2 ? -5.801 78.625 -3.172 1 53.66 2 LYS B N 1
ATOM 815 C CA . LYS B 1 2 ? -6.531 77.375 -3.531 1 53.66 2 LYS B CA 1
ATOM 816 C C . LYS B 1 2 ? -5.961 76.188 -2.818 1 53.66 2 LYS B C 1
ATOM 818 O O . LYS B 1 2 ? -4.746 75.938 -2.838 1 53.66 2 LYS B O 1
ATOM 823 N N . SER B 1 3 ? -6.543 75.625 -1.669 1 50.44 3 SER B N 1
ATOM 824 C CA . SER B 1 3 ? -6.246 74.438 -0.885 1 50.44 3 SER B CA 1
ATOM 825 C C . SER B 1 3 ? -6.285 73.188 -1.751 1 50.44 3 SER B C 1
ATOM 827 O O . SER B 1 3 ? -7.297 72.938 -2.398 1 50.44 3 SER B O 1
ATOM 829 N N . ILE B 1 4 ? -5.188 72.812 -2.459 1 51.19 4 ILE B N 1
ATOM 830 C CA . ILE B 1 4 ? -5 71.562 -3.152 1 51.19 4 ILE B CA 1
ATOM 831 C C . ILE B 1 4 ? -5.172 70.375 -2.168 1 51.19 4 ILE B C 1
ATOM 833 O O . ILE B 1 4 ? -4.375 70.25 -1.242 1 51.19 4 ILE B O 1
ATOM 837 N N . ARG B 1 5 ? -6.402 70 -1.71 1 53.56 5 ARG B N 1
ATOM 838 C CA . ARG B 1 5 ? -6.676 68.75 -0.937 1 53.56 5 ARG B CA 1
ATOM 839 C C . ARG B 1 5 ? -6.102 67.5 -1.625 1 53.56 5 ARG B C 1
ATOM 841 O O . ARG B 1 5 ? -6.457 67.25 -2.766 1 53.56 5 ARG B O 1
ATOM 848 N N . GLY B 1 6 ? -4.758 67.25 -1.505 1 46.06 6 GLY B N 1
ATOM 849 C CA . GLY B 1 6 ? -4.129 66 -1.983 1 46.06 6 GLY B CA 1
ATOM 850 C C . GLY B 1 6 ? -4.871 64.75 -1.569 1 46.06 6 GLY B C 1
ATOM 851 O O . GLY B 1 6 ? -5.145 64.562 -0.385 1 46.06 6 GLY B O 1
ATOM 852 N N . ILE B 1 7 ? -5.707 64.125 -2.404 1 51.34 7 ILE B N 1
ATOM 853 C CA . ILE B 1 7 ? -6.348 62.812 -2.244 1 51.34 7 ILE B CA 1
ATOM 854 C C . ILE B 1 7 ? -5.281 61.75 -2.088 1 51.34 7 ILE B C 1
ATOM 856 O O . ILE B 1 7 ? -4.496 61.5 -3.008 1 51.34 7 ILE B O 1
ATOM 860 N N . VAL B 1 8 ? -4.617 61.531 -0.922 1 49.88 8 VAL B N 1
ATOM 861 C CA . VAL B 1 8 ? -3.795 60.344 -0.648 1 49.88 8 VAL B CA 1
ATOM 862 C C . VAL B 1 8 ? -4.621 59.094 -0.851 1 49.88 8 VAL B C 1
ATOM 864 O O . VAL B 1 8 ? -5.594 58.844 -0.134 1 49.88 8 VAL B O 1
ATOM 867 N N . SER B 1 9 ? -4.797 58.562 -2.07 1 50.84 9 SER B N 1
ATOM 868 C CA . SER B 1 9 ? -5.355 57.25 -2.316 1 50.84 9 SER B CA 1
ATOM 869 C C . SER B 1 9 ? -4.574 56.188 -1.569 1 50.84 9 SER B C 1
ATOM 871 O O . SER B 1 9 ? -3.381 55.969 -1.816 1 50.84 9 SER B O 1
ATOM 873 N N . LEU B 1 10 ? -4.969 55.844 -0.369 1 50.25 10 LEU B N 1
ATOM 874 C CA . LEU B 1 10 ? -4.492 54.656 0.349 1 50.25 10 LEU B CA 1
ATOM 875 C C . LEU B 1 10 ? -4.641 53.406 -0.506 1 50.25 10 LEU B C 1
ATOM 877 O O . LEU B 1 10 ? -5.762 53 -0.812 1 50.25 10 LEU B O 1
ATOM 881 N N . LEU B 1 11 ? -3.707 53.125 -1.418 1 49.19 11 LEU B N 1
ATOM 882 C CA . LEU B 1 11 ? -3.586 51.812 -2.047 1 49.19 11 LEU B CA 1
ATOM 883 C C . LEU B 1 11 ? -3.602 50.719 -1.001 1 49.19 11 LEU B C 1
ATOM 885 O O . LEU B 1 11 ? -2.666 50.594 -0.207 1 49.19 11 LEU B O 1
ATOM 889 N N . LEU B 1 12 ? -4.785 50.312 -0.473 1 47.91 12 LEU B N 1
ATOM 890 C CA . LEU B 1 12 ? -4.953 49.094 0.301 1 47.91 12 LEU B CA 1
ATOM 891 C C . LEU B 1 12 ? -4.348 47.906 -0.432 1 47.91 12 LEU B C 1
ATOM 893 O O . LEU B 1 12 ? -4.875 47.469 -1.457 1 47.91 12 LEU B O 1
ATOM 897 N N . LEU B 1 13 ? -2.988 47.719 -0.408 1 46.41 13 LEU B N 1
ATOM 898 C CA . LEU B 1 13 ? -2.354 46.438 -0.79 1 46.41 13 LEU B CA 1
ATOM 899 C C . LEU B 1 13 ? -3.004 45.281 -0.072 1 46.41 13 LEU B C 1
ATOM 901 O O . LEU B 1 13 ? -2.818 45.094 1.135 1 46.41 13 LEU B O 1
ATOM 905 N N . SER B 1 14 ? -4.18 44.781 -0.507 1 44.44 14 SER B N 1
ATOM 906 C CA . SER B 1 14 ? -4.711 43.469 -0.097 1 44.44 14 SER B CA 1
ATOM 907 C C . SER B 1 14 ? -3.646 42.406 -0.202 1 44.44 14 SER B C 1
ATOM 909 O O . SER B 1 14 ? -3.223 42.031 -1.303 1 44.44 14 SER B O 1
ATOM 911 N N . SER B 1 15 ? -2.721 42.25 0.729 1 45.34 15 SER B N 1
ATOM 912 C CA . SER B 1 15 ? -1.867 41.094 0.868 1 45.34 15 SER B CA 1
ATOM 913 C C . SER B 1 15 ? -2.693 39.812 0.895 1 45.34 15 SER B C 1
ATOM 915 O O . SER B 1 15 ? -3.404 39.531 1.865 1 45.34 15 SER B O 1
ATOM 917 N N . ALA B 1 16 ? -3.17 39.312 -0.203 1 46.22 16 ALA B N 1
ATOM 918 C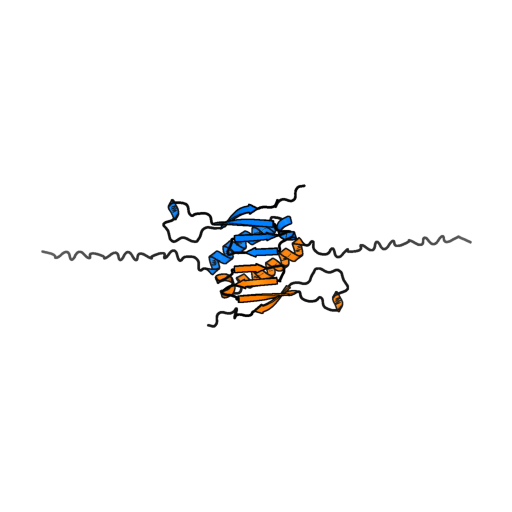 CA . ALA B 1 16 ? -3.625 37.906 -0.276 1 46.22 16 ALA B CA 1
ATOM 919 C C . ALA B 1 16 ? -2.596 36.969 0.333 1 46.22 16 ALA B C 1
ATOM 921 O O . ALA B 1 16 ? -1.518 36.75 -0.231 1 46.22 16 ALA B O 1
ATOM 922 N N . SER B 1 17 ? -2.541 36.844 1.644 1 41.47 17 SER B N 1
ATOM 923 C CA . SER B 1 17 ? -1.805 35.75 2.256 1 41.47 17 SER B CA 1
ATOM 924 C C . SER B 1 17 ? -2.127 34.438 1.576 1 41.47 17 SER B C 1
ATOM 926 O O . SER B 1 17 ? -3.252 33.938 1.675 1 41.47 17 SER B O 1
ATOM 928 N N . TYR B 1 18 ? -1.546 34.188 0.379 1 36.47 18 TYR B N 1
ATOM 929 C CA . TYR B 1 18 ? -1.504 32.812 -0.067 1 36.47 18 TYR B CA 1
ATOM 930 C C . TYR B 1 18 ? -1.15 31.875 1.086 1 36.47 18 TYR B C 1
ATOM 932 O O . TYR B 1 18 ? -0.002 31.844 1.533 1 36.47 18 TYR B O 1
ATOM 940 N N . THR B 1 19 ? -1.992 31.797 2.104 1 39.47 19 THR B N 1
ATOM 941 C CA . THR B 1 19 ? -1.758 30.703 3.055 1 39.47 19 THR B CA 1
ATOM 942 C C . THR B 1 19 ? -1.345 29.438 2.33 1 39.47 19 THR B C 1
ATOM 944 O O . THR B 1 19 ? -2.039 28.984 1.418 1 39.47 19 THR B O 1
ATOM 947 N N . GLN B 1 20 ? -0.031 29.266 1.964 1 40.62 20 GLN B N 1
ATOM 948 C CA . GLN B 1 20 ? 0.473 27.953 1.563 1 40.62 20 GLN B CA 1
ATOM 949 C C . GLN B 1 20 ? -0.175 26.844 2.381 1 40.62 20 GLN B C 1
ATOM 951 O O . GLN B 1 20 ? 0.139 26.672 3.561 1 40.62 20 GLN B O 1
ATOM 956 N N . ALA B 1 21 ? -1.361 26.688 2.158 1 45.5 21 ALA B N 1
ATOM 957 C CA . ALA B 1 21 ? -2.15 25.703 2.898 1 45.5 21 ALA B CA 1
ATOM 958 C C . ALA B 1 21 ? -1.483 24.328 2.873 1 45.5 21 ALA B C 1
ATOM 960 O O . ALA B 1 21 ? -1.099 23.844 1.808 1 45.5 21 ALA B O 1
ATOM 961 N N . ALA B 1 22 ? -0.67 23.953 3.941 1 55.38 22 ALA B N 1
ATOM 962 C CA . ALA B 1 22 ? -0.218 22.578 4.168 1 55.38 22 ALA B CA 1
ATOM 963 C C . ALA B 1 22 ? -1.206 21.578 3.588 1 55.38 22 ALA B C 1
ATOM 965 O O . ALA B 1 22 ? -2.42 21.781 3.656 1 55.38 22 ALA B O 1
ATOM 966 N N . LEU B 1 23 ? -0.751 20.812 2.494 1 58.38 23 LEU B N 1
ATOM 967 C CA . LEU B 1 23 ? -1.635 19.766 1.983 1 58.38 23 LEU B CA 1
ATOM 968 C C . LEU B 1 23 ? -2.369 19.078 3.125 1 58.38 23 LEU B C 1
ATOM 970 O O . LEU B 1 23 ? -1.793 18.844 4.188 1 58.38 23 LEU B O 1
ATOM 974 N N . PRO B 1 24 ? -3.643 19.031 2.881 1 73.69 24 PRO B N 1
ATOM 975 C CA . PRO B 1 24 ? -4.328 18.219 3.887 1 73.69 24 PRO B CA 1
ATOM 976 C C . PRO B 1 24 ? -3.662 16.859 4.102 1 73.69 24 PRO B C 1
ATOM 978 O O . PRO B 1 24 ? -3.02 16.344 3.191 1 73.69 24 PRO B O 1
ATOM 981 N N . PRO B 1 25 ? -3.529 16.281 5.223 1 74 25 PRO B N 1
ATOM 982 C CA . PRO B 1 25 ? -2.902 15.008 5.555 1 74 25 PRO B CA 1
ATOM 983 C C . PRO B 1 25 ? -3.205 13.914 4.527 1 74 25 PRO B C 1
ATOM 985 O O . PRO B 1 25 ? -2.332 13.109 4.207 1 74 25 PRO B O 1
ATOM 988 N N . SER B 1 26 ? -4.324 13.922 3.957 1 85.12 26 SER B N 1
ATOM 989 C CA . SER B 1 26 ? -4.668 12.922 2.949 1 85.12 26 SER B CA 1
ATOM 990 C C . SER B 1 26 ? -3.803 13.07 1.703 1 85.12 26 SER B C 1
ATOM 992 O O . SER B 1 26 ? -3.379 12.078 1.109 1 85.12 26 SER B O 1
ATOM 994 N N . ALA B 1 27 ? -3.455 14.305 1.47 1 87.06 27 ALA B N 1
ATOM 995 C CA . ALA B 1 27 ? -2.684 14.531 0.25 1 87.06 27 ALA B CA 1
ATOM 996 C C . ALA B 1 27 ? -1.259 14.008 0.395 1 87.06 27 ALA B C 1
ATOM 998 O O . ALA B 1 27 ? -0.71 13.422 -0.541 1 87.06 27 ALA B O 1
ATOM 999 N N . VAL B 1 28 ? -0.672 14.219 1.524 1 91.12 28 VAL B N 1
ATOM 1000 C CA . VAL B 1 28 ? 0.69 13.75 1.759 1 91.12 28 VAL B CA 1
ATOM 1001 C C . VAL B 1 28 ? 0.718 12.227 1.761 1 91.12 28 VAL B C 1
ATOM 1003 O O . VAL B 1 28 ? 1.555 11.617 1.092 1 91.12 28 VAL B O 1
ATOM 1006 N N . ASN B 1 29 ? -0.193 11.609 2.461 1 94.5 29 ASN B N 1
ATOM 1007 C CA . ASN B 1 29 ? -0.275 10.148 2.506 1 94.5 29 ASN B CA 1
ATOM 1008 C C . ASN B 1 29 ? -0.454 9.555 1.112 1 94.5 29 ASN B C 1
ATOM 1010 O O . ASN B 1 29 ? 0.208 8.578 0.759 1 94.5 29 ASN B O 1
ATOM 1014 N N . LEU B 1 30 ? -1.326 10.133 0.367 1 96 30 LEU B N 1
ATOM 1015 C CA . LEU B 1 30 ? -1.613 9.594 -0.958 1 96 30 LEU B CA 1
ATOM 1016 C C . LEU B 1 30 ? -0.422 9.781 -1.891 1 96 30 LEU B C 1
ATOM 1018 O O . LEU B 1 30 ? -0.109 8.898 -2.693 1 96 30 LEU B O 1
ATOM 1022 N N . ARG B 1 31 ? 0.214 10.875 -1.784 1 94.94 31 ARG B N 1
ATOM 1023 C CA . ARG B 1 31 ? 1.408 11.102 -2.594 1 94.94 31 ARG B CA 1
ATOM 1024 C C . ARG B 1 31 ? 2.516 10.117 -2.219 1 94.94 31 ARG B C 1
ATOM 1026 O O . ARG B 1 31 ? 3.182 9.562 -3.096 1 94.94 31 ARG B O 1
ATOM 1033 N N . ASP B 1 32 ? 2.736 10 -0.937 1 96.19 32 ASP B N 1
ATOM 1034 C CA . ASP B 1 32 ? 3.74 9.039 -0.482 1 96.19 32 ASP B CA 1
ATOM 1035 C C . ASP B 1 32 ? 3.408 7.625 -0.957 1 96.19 32 ASP B C 1
ATOM 1037 O O . ASP B 1 32 ? 4.281 6.906 -1.443 1 96.19 32 ASP B O 1
ATOM 1041 N N . LEU B 1 33 ? 2.141 7.258 -0.818 1 98.25 33 LEU B N 1
ATOM 1042 C CA . LEU B 1 33 ? 1.689 5.949 -1.285 1 98.25 33 LEU B CA 1
ATOM 1043 C C . LEU B 1 33 ? 1.939 5.789 -2.781 1 98.25 33 LEU B C 1
ATOM 1045 O O . LEU B 1 33 ? 2.434 4.75 -3.225 1 98.25 33 LEU B O 1
ATOM 1049 N N . ASP B 1 34 ? 1.63 6.785 -3.551 1 97.44 34 ASP B N 1
ATOM 1050 C CA . ASP B 1 34 ? 1.832 6.727 -4.996 1 97.44 34 ASP B CA 1
ATOM 1051 C C . ASP B 1 34 ? 3.301 6.492 -5.336 1 97.44 34 ASP B C 1
ATOM 1053 O O . ASP B 1 34 ? 3.619 5.723 -6.246 1 97.44 34 ASP B O 1
ATOM 1057 N N . THR B 1 35 ? 4.164 7.145 -4.645 1 97.44 35 THR B N 1
ATOM 1058 C CA . THR B 1 35 ? 5.598 6.977 -4.859 1 97.44 35 THR B CA 1
ATOM 1059 C C . THR B 1 35 ? 6.016 5.531 -4.59 1 97.44 35 THR B C 1
ATOM 1061 O O . THR B 1 35 ? 6.754 4.938 -5.379 1 97.44 35 THR B O 1
ATOM 1064 N N . MET B 1 36 ? 5.52 4.988 -3.5 1 98.62 36 MET B N 1
ATOM 1065 C CA . MET B 1 36 ? 5.887 3.627 -3.121 1 98.62 36 MET B CA 1
ATOM 1066 C C . MET B 1 36 ? 5.273 2.611 -4.078 1 98.62 36 MET B C 1
ATOM 1068 O O . MET B 1 36 ? 5.926 1.635 -4.453 1 98.62 36 MET B O 1
ATOM 1072 N N . VAL B 1 37 ? 4.066 2.869 -4.52 1 98.62 37 VAL B N 1
ATOM 1073 C CA . VAL B 1 37 ? 3.404 1.986 -5.473 1 98.62 37 VAL B CA 1
ATOM 1074 C C . VAL B 1 37 ? 4.156 2.002 -6.801 1 98.62 37 VAL B C 1
ATOM 1076 O O . VAL B 1 37 ? 4.355 0.955 -7.422 1 98.62 37 VAL B O 1
ATOM 1079 N N . LEU B 1 38 ? 4.59 3.141 -7.211 1 97.81 38 LEU B N 1
ATOM 1080 C CA . LEU B 1 38 ? 5.363 3.24 -8.445 1 97.81 38 LEU B CA 1
ATOM 1081 C C . LEU B 1 38 ? 6.656 2.436 -8.344 1 97.81 38 LEU B C 1
ATOM 1083 O O . LEU B 1 38 ? 7.035 1.737 -9.289 1 97.81 38 LEU B O 1
ATOM 1087 N N . PHE B 1 39 ? 7.332 2.537 -7.25 1 98 39 PHE B N 1
ATOM 1088 C CA . PHE B 1 39 ? 8.539 1.757 -7.02 1 98 39 PHE B CA 1
ATOM 1089 C C . PHE B 1 39 ? 8.258 0.266 -7.172 1 98 39 PHE B C 1
ATOM 1091 O O . PHE B 1 39 ? 9.008 -0.447 -7.844 1 98 39 PHE B O 1
ATOM 1098 N N . ILE B 1 40 ? 7.207 -0.187 -6.539 1 98.12 40 ILE B N 1
ATOM 1099 C CA . ILE B 1 40 ? 6.824 -1.595 -6.574 1 98.12 40 ILE B CA 1
ATOM 1100 C C . ILE B 1 40 ? 6.578 -2.029 -8.016 1 98.12 40 ILE B C 1
ATOM 1102 O O . ILE B 1 40 ? 7.062 -3.078 -8.445 1 98.12 40 ILE B O 1
ATOM 1106 N N . LYS B 1 41 ? 5.902 -1.217 -8.758 1 96.88 41 LYS B N 1
ATOM 1107 C CA . LYS B 1 41 ? 5.539 -1.554 -10.133 1 96.88 41 LYS B CA 1
ATOM 1108 C C . LYS B 1 41 ? 6.77 -1.602 -11.031 1 96.88 41 LYS B C 1
ATOM 1110 O O . LYS B 1 41 ? 6.785 -2.324 -12.031 1 96.88 41 LYS B O 1
ATOM 1115 N N . THR B 1 42 ? 7.801 -0.911 -10.648 1 95.69 42 THR B N 1
ATOM 1116 C CA . THR B 1 42 ? 8.984 -0.791 -11.492 1 95.69 42 THR B CA 1
ATOM 1117 C C . THR B 1 42 ? 10.008 -1.871 -11.156 1 95.69 42 THR B C 1
ATOM 1119 O O . THR B 1 42 ? 10.977 -2.072 -11.891 1 95.69 42 THR B O 1
ATOM 1122 N N . HIS B 1 43 ? 9.844 -2.514 -10.023 1 96.12 43 HIS B N 1
ATOM 1123 C CA . HIS B 1 43 ? 10.781 -3.543 -9.594 1 96.12 43 HIS B CA 1
ATOM 1124 C C . HIS B 1 43 ? 10.086 -4.895 -9.453 1 96.12 43 HIS B C 1
ATOM 1126 O O . HIS B 1 43 ? 9.4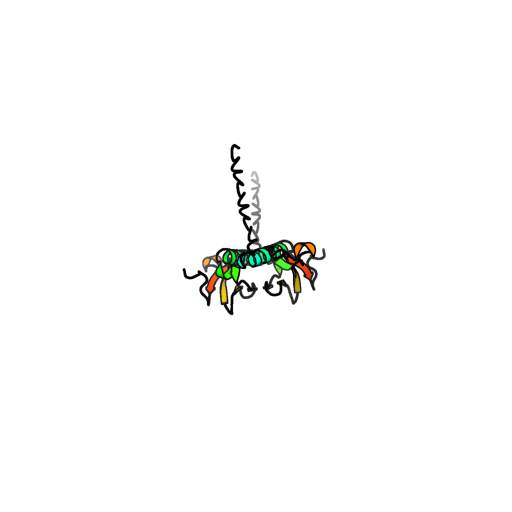14 -5.148 -8.453 1 96.12 43 HIS B O 1
ATOM 1132 N N . GLN B 1 44 ? 10.391 -5.746 -10.375 1 93.75 44 GLN B N 1
ATOM 1133 C CA . GLN B 1 44 ? 9.664 -7.004 -10.516 1 93.75 44 GLN B CA 1
ATOM 1134 C C . GLN B 1 44 ? 9.828 -7.871 -9.273 1 93.75 44 GLN B C 1
ATOM 1136 O O . GLN B 1 44 ? 8.859 -8.477 -8.797 1 93.75 44 GLN B O 1
ATOM 1141 N N . ARG B 1 45 ? 11 -7.957 -8.734 1 93.94 45 ARG B N 1
ATOM 1142 C CA . ARG B 1 45 ? 11.234 -8.773 -7.551 1 93.94 45 ARG B CA 1
ATOM 1143 C C . ARG B 1 45 ? 10.391 -8.289 -6.379 1 93.94 45 ARG B C 1
ATOM 1145 O O . ARG B 1 45 ? 9.836 -9.102 -5.637 1 93.94 45 ARG B O 1
ATOM 1152 N N . VAL B 1 46 ? 10.344 -7.031 -6.266 1 97.19 46 VAL B N 1
ATOM 1153 C CA . VAL B 1 46 ? 9.547 -6.445 -5.191 1 97.19 46 VAL B CA 1
ATOM 1154 C C . VAL B 1 46 ? 8.07 -6.75 -5.418 1 97.19 46 VAL B C 1
ATOM 1156 O O . VAL B 1 46 ? 7.379 -7.211 -4.508 1 97.19 46 VAL B O 1
ATOM 1159 N N . ALA B 1 47 ? 7.605 -6.551 -6.613 1 96.62 47 ALA B N 1
ATOM 1160 C CA . ALA B 1 47 ? 6.203 -6.789 -6.953 1 96.62 47 ALA B CA 1
ATOM 1161 C C . ALA B 1 47 ? 5.824 -8.25 -6.719 1 96.62 47 ALA B C 1
ATOM 1163 O O . ALA B 1 47 ? 4.746 -8.539 -6.188 1 96.62 47 ALA B O 1
ATOM 1164 N N . GLN B 1 48 ? 6.684 -9.125 -7.035 1 94.31 48 GLN B N 1
ATOM 1165 C CA . GLN B 1 48 ? 6.398 -10.555 -6.98 1 94.31 48 GLN B CA 1
ATOM 1166 C C . GLN B 1 48 ? 6.328 -11.047 -5.539 1 94.31 48 GLN B C 1
ATOM 1168 O O . GLN B 1 48 ? 5.629 -12.016 -5.242 1 94.31 48 GLN B O 1
ATOM 1173 N N . SER B 1 49 ? 7.062 -10.414 -4.699 1 95.88 49 SER B N 1
ATOM 1174 C CA . SER B 1 49 ? 7.203 -10.938 -3.344 1 95.88 49 SER B CA 1
ATOM 1175 C C . SER B 1 49 ? 6.715 -9.93 -2.311 1 95.88 49 SER B C 1
ATOM 1177 O O . SER B 1 49 ? 7.098 -10 -1.141 1 95.88 49 SER B O 1
ATOM 1179 N N . LEU B 1 50 ? 5.898 -8.969 -2.814 1 97.88 50 LEU B N 1
ATOM 1180 C CA . LEU B 1 50 ? 5.391 -7.883 -1.977 1 97.88 50 LEU B CA 1
ATOM 1181 C C . LEU B 1 50 ? 4.613 -8.438 -0.786 1 97.88 50 LEU B C 1
ATOM 1183 O O . LEU B 1 50 ? 3.756 -9.305 -0.949 1 97.88 50 LEU B O 1
ATOM 1187 N N . LYS B 1 51 ? 4.883 -7.895 0.411 1 98.19 51 LYS B N 1
ATOM 1188 C CA . LYS B 1 51 ? 4.188 -8.328 1.62 1 98.19 51 LYS B CA 1
ATOM 1189 C C . LYS B 1 51 ? 3.404 -7.172 2.244 1 98.19 51 LYS B C 1
ATOM 1191 O O . LYS B 1 51 ? 2.221 -7.316 2.557 1 98.19 51 LYS B O 1
ATOM 1196 N N . GLN B 1 52 ? 4.121 -6.027 2.393 1 98.69 52 GLN B N 1
ATOM 1197 C CA . GLN B 1 52 ? 3.518 -4.941 3.154 1 98.69 52 GLN B CA 1
ATOM 1198 C C . GLN B 1 52 ? 4.105 -3.592 2.75 1 98.69 52 GLN B C 1
ATOM 1200 O O . GLN B 1 52 ? 5.289 -3.5 2.416 1 98.69 52 GLN B O 1
ATOM 1205 N N . ILE B 1 53 ? 3.295 -2.615 2.787 1 98.88 53 ILE B N 1
ATOM 1206 C CA . ILE B 1 53 ? 3.707 -1.219 2.688 1 98.88 53 ILE B CA 1
ATOM 1207 C C . ILE B 1 53 ? 3.432 -0.504 4.008 1 98.88 53 ILE B C 1
ATOM 1209 O O . ILE B 1 53 ? 2.287 -0.446 4.465 1 98.88 53 ILE B O 1
ATOM 1213 N N . ASP B 1 54 ? 4.438 0.015 4.664 1 98.75 54 ASP B N 1
ATOM 1214 C CA . ASP B 1 54 ? 4.316 0.776 5.906 1 98.75 54 ASP B CA 1
ATOM 1215 C C . ASP B 1 54 ? 4.574 2.262 5.664 1 98.75 54 ASP B C 1
ATOM 1217 O O . ASP B 1 54 ? 5.707 2.67 5.402 1 98.75 54 ASP B O 1
ATOM 1221 N N . LEU B 1 55 ? 3.586 3.084 5.805 1 97.94 55 LEU B N 1
ATOM 1222 C CA . LEU B 1 55 ? 3.715 4.504 5.504 1 97.94 55 LEU B CA 1
ATOM 1223 C C . LEU B 1 55 ? 4.277 5.266 6.699 1 97.94 55 LEU B C 1
ATOM 1225 O O . LEU B 1 55 ? 4.738 6.398 6.562 1 97.94 55 LEU B O 1
ATOM 1229 N N . ILE B 1 56 ? 4.156 4.648 7.844 1 96.81 56 ILE B N 1
ATOM 1230 C CA . ILE B 1 56 ? 4.691 5.301 9.031 1 96.81 56 ILE B CA 1
ATOM 1231 C C . ILE B 1 56 ? 6.219 5.273 8.992 1 96.81 56 ILE B C 1
ATOM 1233 O O . ILE B 1 56 ? 6.867 6.312 9.148 1 96.81 56 ILE B O 1
ATOM 1237 N N . SER B 1 57 ? 6.727 4.117 8.766 1 97.94 57 SER B N 1
ATOM 1238 C CA . SER B 1 57 ? 8.18 3.992 8.719 1 97.94 57 SER B CA 1
ATOM 1239 C C . SER B 1 57 ? 8.703 4.207 7.309 1 97.94 57 SER B C 1
ATOM 1241 O O . SER B 1 57 ? 9.922 4.188 7.082 1 97.94 57 SER B O 1
ATOM 1243 N N . LEU B 1 58 ? 7.84 4.387 6.34 1 98.19 58 LEU B N 1
ATOM 1244 C CA . LEU B 1 58 ? 8.18 4.566 4.934 1 98.19 58 LEU B CA 1
ATOM 1245 C C . LEU B 1 58 ? 9.031 3.408 4.426 1 98.19 58 LEU B C 1
ATOM 1247 O O . LEU B 1 58 ? 10.125 3.621 3.9 1 98.19 58 LEU B O 1
ATOM 1251 N N . THR B 1 59 ? 8.414 2.217 4.543 1 98.88 59 THR B N 1
ATOM 1252 C CA . THR B 1 59 ? 9.148 0.992 4.234 1 98.88 59 THR B CA 1
ATOM 1253 C C . THR B 1 59 ? 8.258 0.011 3.475 1 98.88 59 THR B C 1
ATOM 1255 O O . THR B 1 59 ? 7.086 -0.166 3.816 1 98.88 59 THR B O 1
ATOM 1258 N N . ILE B 1 60 ? 8.773 -0.569 2.432 1 98.88 60 ILE B N 1
ATOM 1259 C CA . ILE B 1 60 ? 8.156 -1.692 1.741 1 98.88 60 ILE B CA 1
ATOM 1260 C C . ILE B 1 60 ? 8.797 -3 2.201 1 98.88 60 ILE B C 1
ATOM 1262 O O . ILE B 1 60 ? 10.016 -3.135 2.197 1 98.88 60 ILE B O 1
ATOM 1266 N N . PHE B 1 61 ? 8.016 -3.953 2.613 1 98.81 61 PHE B N 1
ATOM 1267 C CA . PHE B 1 61 ? 8.469 -5.289 2.979 1 98.81 61 PHE B CA 1
ATOM 1268 C C . PHE B 1 61 ? 8.172 -6.285 1.865 1 98.81 61 PHE B C 1
ATOM 1270 O O . PHE B 1 61 ? 7.043 -6.367 1.382 1 98.81 61 PHE B O 1
ATOM 1277 N N . PHE B 1 62 ? 9.156 -7.02 1.511 1 97.81 62 PHE B N 1
ATOM 1278 C CA . PHE B 1 62 ? 9.016 -7.98 0.422 1 97.81 62 PHE B CA 1
ATOM 1279 C C . PHE B 1 62 ? 9.922 -9.188 0.645 1 97.81 62 PHE B C 1
ATOM 1281 O O . PHE B 1 62 ? 10.836 -9.141 1.468 1 97.81 62 PHE B O 1
ATOM 1288 N N . ASP B 1 63 ? 9.648 -10.18 -0.03 1 95.75 63 ASP B N 1
ATOM 1289 C CA . ASP B 1 63 ? 10.438 -11.398 0.079 1 95.75 63 ASP B CA 1
ATOM 1290 C C . ASP B 1 63 ? 10.711 -11.75 1.54 1 95.75 63 ASP B C 1
ATOM 1292 O O . ASP B 1 63 ? 10 -11.297 2.436 1 95.75 63 ASP B O 1
ATOM 1296 N N . ARG B 1 64 ? 11.578 -12.656 1.687 1 95.25 64 ARG B N 1
ATOM 1297 C CA . ARG B 1 64 ? 11.891 -13.047 3.057 1 95.25 64 ARG B CA 1
ATOM 1298 C C . ARG B 1 64 ? 12.789 -12.016 3.73 1 95.25 64 ARG B C 1
ATOM 1300 O O . ARG B 1 64 ? 13.977 -11.914 3.404 1 95.25 64 ARG B O 1
ATOM 1307 N N . ASP B 1 65 ? 12.281 -11.148 4.641 1 96 65 ASP B N 1
ATOM 1308 C CA . ASP B 1 65 ? 13 -10.203 5.492 1 96 65 ASP B CA 1
ATOM 1309 C C . ASP B 1 65 ? 13.641 -9.094 4.664 1 96 65 ASP B C 1
ATOM 1311 O O . ASP B 1 65 ? 14.695 -8.57 5.031 1 96 65 ASP B O 1
ATOM 1315 N N . CYS B 1 66 ? 13.117 -8.867 3.432 1 98.44 66 CYS B N 1
ATOM 1316 C CA . CYS B 1 66 ? 13.641 -7.785 2.607 1 98.44 66 CYS B CA 1
ATOM 1317 C C . CYS B 1 66 ? 12.852 -6.5 2.842 1 98.44 66 CYS B C 1
ATOM 1319 O O . CYS B 1 66 ? 11.625 -6.535 2.988 1 98.44 66 CYS B O 1
ATOM 1321 N N . GLU B 1 67 ? 13.586 -5.492 2.93 1 98.69 67 GLU B N 1
ATOM 1322 C CA . GLU B 1 67 ? 13.023 -4.168 3.174 1 98.69 67 GLU B CA 1
ATOM 1323 C C . GLU B 1 67 ? 13.578 -3.141 2.191 1 98.69 67 GLU B C 1
ATOM 1325 O O . GLU B 1 67 ? 14.781 -3.115 1.928 1 98.69 67 GLU B O 1
ATOM 1330 N N . ALA B 1 68 ? 12.75 -2.359 1.588 1 98.81 68 ALA B N 1
ATOM 1331 C CA . ALA B 1 68 ? 13.117 -1.148 0.86 1 98.81 68 ALA B CA 1
ATOM 1332 C C . ALA B 1 68 ? 12.719 0.104 1.634 1 98.81 68 ALA B C 1
ATOM 1334 O O . ALA B 1 68 ? 11.539 0.307 1.927 1 98.81 68 ALA B O 1
ATOM 1335 N N . HIS B 1 69 ? 13.648 0.983 1.938 1 98.75 69 HIS B N 1
ATOM 1336 C CA . HIS B 1 69 ? 13.445 2.154 2.783 1 98.75 69 HIS B CA 1
ATOM 1337 C C . HIS B 1 69 ? 13.344 3.426 1.948 1 98.75 69 HIS B C 1
ATOM 1339 O O . HIS B 1 69 ? 14.133 3.627 1.019 1 98.75 69 HIS B O 1
ATOM 1345 N N . PHE B 1 70 ? 12.398 4.242 2.303 1 98.31 70 PHE B N 1
ATOM 1346 C CA . PHE B 1 70 ? 12.234 5.562 1.705 1 98.31 70 PHE B CA 1
ATOM 1347 C C . PHE B 1 70 ? 12.508 6.66 2.729 1 98.31 70 PHE B C 1
ATOM 1349 O O . PHE B 1 70 ? 12.461 6.414 3.936 1 98.31 70 PHE B O 1
ATOM 1356 N N . GLU B 1 71 ? 12.875 7.785 2.248 1 96.38 71 GLU B N 1
ATOM 1357 C CA 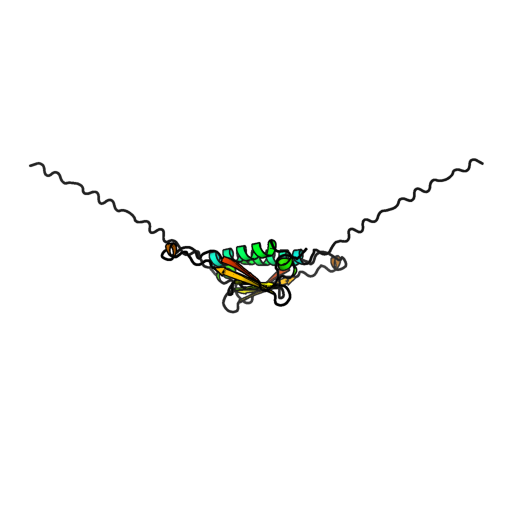. GLU B 1 71 ? 13.125 8.93 3.121 1 96.38 71 GLU B CA 1
ATOM 1358 C C . GLU B 1 71 ? 12.539 10.211 2.537 1 96.38 71 GLU B C 1
ATOM 1360 O O . GLU B 1 71 ? 12.422 10.344 1.318 1 96.38 71 GLU B O 1
ATOM 1365 N N . ARG B 1 72 ? 12.078 11.031 3.475 1 92.38 72 ARG B N 1
ATOM 1366 C CA . ARG B 1 72 ? 11.57 12.336 3.062 1 92.38 72 ARG B CA 1
ATOM 1367 C C . ARG B 1 72 ? 12.719 13.305 2.791 1 92.38 72 ARG B C 1
ATOM 1369 O O . ARG B 1 72 ? 13.633 13.43 3.605 1 92.38 72 ARG B O 1
ATOM 1376 N N . GLN B 1 73 ? 12.664 13.82 1.703 1 82.38 73 GLN B N 1
ATOM 1377 C CA . GLN B 1 73 ? 13.703 14.766 1.318 1 82.38 73 GLN B CA 1
ATOM 1378 C C . GLN B 1 73 ? 13.672 16.016 2.197 1 82.38 73 GLN B C 1
ATOM 1380 O O . GLN B 1 73 ? 12.594 16.5 2.549 1 82.38 73 GLN B O 1
ATOM 1385 N N . THR B 1 74 ? 14.656 16.281 2.965 1 74.62 74 THR B N 1
ATOM 1386 C CA . THR B 1 74 ? 14.742 17.484 3.773 1 74.62 74 THR B CA 1
ATOM 1387 C C . THR B 1 74 ? 14.68 18.734 2.893 1 74.62 74 THR B C 1
ATOM 1389 O O . THR B 1 74 ? 15.305 18.781 1.829 1 74.62 74 THR B O 1
ATOM 1392 N N . PRO B 1 75 ? 13.531 19.484 3.262 1 63.56 75 PRO B N 1
ATOM 1393 C CA . PRO B 1 75 ? 13.555 20.719 2.492 1 63.56 75 PRO B CA 1
ATOM 1394 C C . PRO B 1 75 ? 14.906 21.422 2.539 1 63.56 75 PRO B C 1
ATOM 1396 O O . PRO B 1 75 ? 15.648 21.281 3.516 1 63.56 75 PRO B O 1
ATOM 1399 N N . SER B 1 76 ? 15.469 21.734 1.474 1 56.22 76 SER B N 1
ATOM 1400 C CA . SER B 1 76 ? 16.688 22.531 1.448 1 56.22 76 SER B CA 1
ATOM 1401 C C . SER B 1 76 ? 16.578 23.75 2.35 1 56.22 76 SER B C 1
ATOM 1403 O O . SER B 1 76 ? 15.469 24.203 2.652 1 56.22 76 SER B O 1
ATOM 1405 N N . PHE B 1 77 ? 17.656 23.953 3.154 1 54.03 77 PHE B N 1
ATOM 1406 C CA . PHE B 1 77 ? 17.812 25.109 4.023 1 54.03 77 PHE B CA 1
ATOM 1407 C C . PHE B 1 77 ? 17 26.281 3.51 1 54.03 77 PHE B C 1
ATOM 1409 O O . PHE B 1 77 ? 16.391 27.016 4.297 1 54.03 77 PHE B O 1
ATOM 1416 N N . LEU B 1 78 ? 17.047 26.406 2.271 1 51.84 78 LEU B N 1
ATOM 1417 C CA . LEU B 1 78 ? 16.453 27.609 1.699 1 51.84 78 LEU B CA 1
ATOM 1418 C C . LEU B 1 78 ? 14.938 27.562 1.757 1 51.84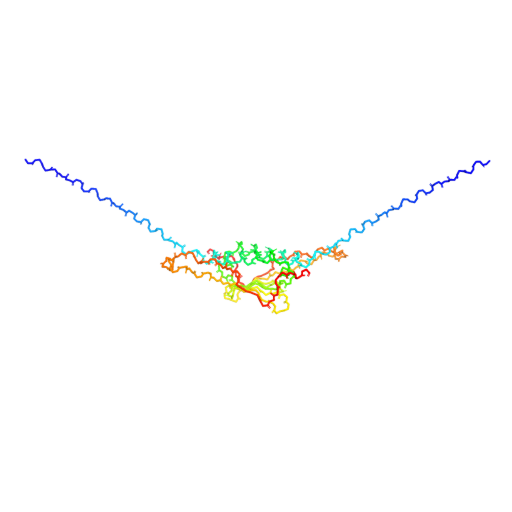 78 LEU B C 1
ATOM 1420 O O . LEU B 1 78 ? 14.273 28.594 1.773 1 51.84 78 LEU B O 1
ATOM 1424 N N . THR B 1 79 ? 14.406 26.422 1.817 1 51.5 79 THR B N 1
ATOM 1425 C CA . THR B 1 79 ? 12.953 26.328 1.76 1 51.5 79 THR B CA 1
ATOM 1426 C C . THR B 1 79 ? 12.375 26 3.135 1 51.5 79 THR B C 1
ATOM 1428 O O . THR B 1 79 ? 11.172 25.797 3.275 1 51.5 79 THR B O 1
ATOM 1431 N N . ARG B 1 80 ? 13.195 25.75 4.098 1 52.44 80 ARG B N 1
ATOM 1432 C CA . ARG B 1 80 ? 12.797 25.359 5.445 1 52.44 80 ARG B CA 1
ATOM 1433 C C . ARG B 1 80 ? 11.75 26.312 6.016 1 52.44 80 ARG B C 1
ATOM 1435 O O . ARG B 1 80 ? 10.914 25.922 6.828 1 52.44 80 ARG B O 1
ATOM 1442 N N . ALA B 1 81 ? 11.945 27.5 5.625 1 48.12 81 ALA B N 1
ATOM 1443 C CA . ALA B 1 81 ? 11.18 28.531 6.32 1 48.12 81 ALA B CA 1
ATOM 1444 C C . ALA B 1 81 ? 9.734 28.562 5.84 1 48.12 81 ALA B C 1
ATOM 1446 O O . ALA B 1 81 ? 8.891 29.25 6.414 1 48.12 81 ALA B O 1
ATOM 1447 N N . MET B 1 82 ? 9.477 28.016 4.656 1 49.31 82 MET B N 1
ATOM 1448 C CA . MET B 1 82 ? 8.102 28.266 4.238 1 49.31 82 MET B CA 1
ATOM 1449 C C . MET B 1 82 ? 7.238 27.031 4.457 1 49.31 82 MET B C 1
ATOM 1451 O O . MET B 1 82 ? 7.68 25.906 4.211 1 49.31 82 MET B O 1
ATOM 1455 N N . PRO B 1 83 ? 6.176 27.234 5.324 1 53.88 83 PRO B N 1
ATOM 1456 C CA . PRO B 1 83 ? 5.199 26.156 5.473 1 53.88 83 PRO B CA 1
ATOM 1457 C C . PRO B 1 83 ? 4.836 25.5 4.141 1 53.88 83 PRO B C 1
ATOM 1459 O O . PRO B 1 83 ? 4.266 26.156 3.264 1 53.88 83 PRO B O 1
ATOM 1462 N N . GLY B 1 84 ? 5.777 24.906 3.367 1 55.38 84 GLY B N 1
ATOM 1463 C CA . GLY B 1 84 ? 5.453 24.281 2.092 1 55.38 84 GLY B CA 1
ATOM 1464 C C . GLY B 1 84 ? 5.066 22.828 2.219 1 55.38 84 GLY B C 1
ATOM 1465 O O . GLY B 1 84 ? 5.074 22.266 3.318 1 55.38 84 GLY B O 1
ATOM 1466 N N . PRO B 1 85 ? 4.438 22.406 1.116 1 64.06 85 PRO B N 1
ATOM 1467 C CA . PRO B 1 85 ? 4.055 20.984 1.104 1 64.06 85 PRO B CA 1
ATOM 1468 C C . PRO B 1 85 ? 5.203 20.062 1.49 1 64.06 85 PRO B C 1
ATOM 1470 O O . PRO B 1 85 ? 6.371 20.406 1.278 1 64.06 85 PRO B O 1
ATOM 1473 N N . GLN B 1 86 ? 4.914 19.188 2.477 1 77.44 86 GLN B N 1
ATOM 1474 C CA . GLN B 1 86 ? 5.895 18.156 2.83 1 77.44 86 GLN B CA 1
ATOM 1475 C C . GLN B 1 86 ? 6.621 17.641 1.593 1 77.44 86 GLN B C 1
ATOM 1477 O O . GLN B 1 86 ? 5.996 17.359 0.569 1 77.44 86 GLN B O 1
ATOM 1482 N N . PRO B 1 87 ? 7.883 17.625 1.688 1 82.12 87 PRO B N 1
ATOM 1483 C CA . PRO B 1 87 ? 8.641 17.125 0.546 1 82.12 87 PRO B CA 1
ATOM 1484 C C . PRO B 1 87 ? 8.266 15.688 0.173 1 82.12 87 PRO B C 1
ATOM 1486 O O . PRO B 1 87 ? 7.746 14.945 1.011 1 82.12 87 PRO B O 1
ATOM 1489 N N . ASN B 1 88 ? 8.531 15.383 -1.073 1 89.38 88 ASN B N 1
ATOM 1490 C CA . ASN B 1 88 ? 8.297 14.023 -1.545 1 89.38 88 ASN B CA 1
ATOM 1491 C C . ASN B 1 88 ? 9.266 13.031 -0.907 1 89.38 88 ASN B C 1
ATOM 1493 O O . ASN B 1 88 ? 10.359 13.414 -0.485 1 89.38 88 ASN B O 1
ATOM 1497 N N . ILE B 1 89 ? 8.773 11.844 -0.788 1 95.44 89 ILE B N 1
ATOM 1498 C CA . ILE B 1 89 ? 9.688 10.797 -0.347 1 95.44 89 ILE B CA 1
ATOM 1499 C C . ILE B 1 89 ? 10.43 10.219 -1.55 1 95.44 89 ILE B C 1
ATOM 1501 O O . ILE B 1 89 ? 9.969 10.344 -2.688 1 95.44 89 ILE B O 1
ATOM 1505 N N . LYS B 1 90 ? 11.586 9.656 -1.28 1 96.69 90 LYS B N 1
ATOM 1506 C CA . LYS B 1 90 ? 12.383 8.977 -2.295 1 96.69 90 LYS B CA 1
ATOM 1507 C C . LYS B 1 90 ? 13 7.691 -1.741 1 96.69 90 LYS B C 1
ATOM 1509 O O . LYS B 1 90 ? 13.188 7.562 -0.53 1 96.69 90 LYS B O 1
ATOM 1514 N N . PHE B 1 91 ? 13.25 6.777 -2.672 1 97.62 91 PHE B N 1
ATOM 1515 C CA . PHE B 1 91 ? 13.945 5.555 -2.301 1 97.62 91 PHE B CA 1
ATOM 1516 C C . PHE B 1 91 ? 15.32 5.875 -1.71 1 97.62 91 PHE B C 1
ATOM 1518 O O . PHE B 1 91 ? 16.062 6.68 -2.266 1 97.62 91 PHE B O 1
ATOM 1525 N N . LYS B 1 92 ? 15.578 5.293 -0.618 1 97.69 92 LYS B N 1
ATOM 1526 C CA . LYS B 1 92 ? 16.844 5.512 0.067 1 97.69 92 LYS B CA 1
ATOM 1527 C C . LYS B 1 92 ? 17.75 4.293 -0.056 1 97.69 92 LYS B C 1
ATOM 1529 O O . LYS B 1 92 ? 18.891 4.402 -0.502 1 97.69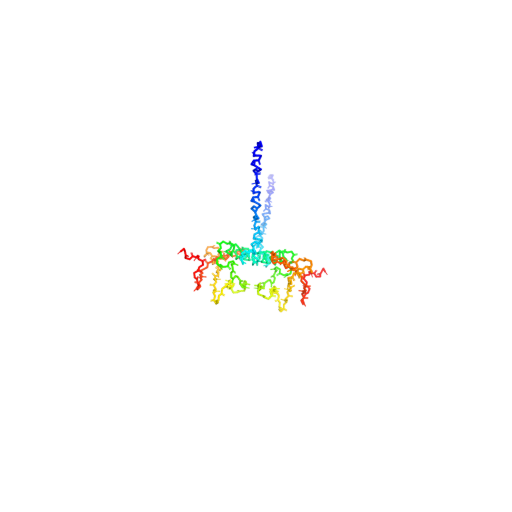 92 LYS B O 1
ATOM 1534 N N . SER B 1 93 ? 17.219 3.152 0.408 1 97.75 93 SER B N 1
ATOM 1535 C CA . SER B 1 93 ? 18.047 1.954 0.399 1 97.75 93 SER B CA 1
ATOM 1536 C C . SER B 1 93 ? 17.203 0.692 0.526 1 97.75 93 SER B C 1
ATOM 1538 O O . SER B 1 93 ? 16.016 0.767 0.831 1 97.75 93 SER B O 1
ATOM 1540 N N . SER B 1 94 ? 17.859 -0.445 0.217 1 98.12 94 SER B N 1
ATOM 1541 C CA . SER B 1 94 ? 17.312 -1.771 0.451 1 98.12 94 SER B CA 1
ATOM 1542 C C . SER B 1 94 ? 18.344 -2.711 1.059 1 98.12 94 SER B C 1
ATOM 1544 O O . SER B 1 94 ? 19.531 -2.635 0.724 1 98.12 94 SER B O 1
ATOM 1546 N N . ASN B 1 95 ? 17.859 -3.576 1.94 1 98.19 95 ASN B N 1
ATOM 1547 C CA . ASN B 1 95 ? 18.797 -4.543 2.498 1 98.19 95 ASN B CA 1
ATOM 1548 C C . ASN B 1 95 ? 18.938 -5.777 1.607 1 98.19 95 ASN B C 1
ATOM 1550 O O . ASN B 1 95 ? 19.719 -6.676 1.896 1 98.19 95 ASN B O 1
ATOM 1554 N N . CYS B 1 96 ? 18.125 -5.883 0.517 1 97.06 96 CYS B N 1
ATOM 1555 C CA . CYS B 1 96 ? 18.203 -6.918 -0.509 1 97.06 96 CYS B CA 1
ATOM 1556 C C . CYS B 1 96 ? 18.344 -6.305 -1.896 1 97.06 96 CYS B C 1
ATOM 1558 O O . CYS B 1 96 ? 17.969 -5.148 -2.109 1 97.06 96 CYS B O 1
ATOM 1560 N N . PRO B 1 97 ? 18.906 -7.105 -2.867 1 95.12 97 PRO B N 1
ATOM 1561 C CA . PRO B 1 97 ? 18.891 -6.617 -4.25 1 95.12 97 PRO B CA 1
ATOM 1562 C C . PRO B 1 97 ? 17.484 -6.422 -4.797 1 95.12 97 PRO B C 1
ATOM 1564 O O . PRO B 1 97 ? 16.594 -7.23 -4.527 1 95.12 97 PRO B O 1
ATOM 1567 N N . ILE B 1 98 ? 17.234 -5.367 -5.465 1 93.25 98 ILE B N 1
ATOM 1568 C CA . ILE B 1 98 ? 15.922 -5.066 -6.023 1 93.25 98 ILE B CA 1
ATOM 1569 C C . ILE B 1 98 ? 15.891 -5.445 -7.5 1 93.25 98 ILE B C 1
ATOM 1571 O O . ILE B 1 98 ? 14.82 -5.68 -8.07 1 93.25 98 ILE B O 1
ATOM 1575 N N . VAL B 1 99 ? 17.047 -5.32 -8.18 1 82.25 99 VAL B N 1
ATOM 1576 C CA . VAL B 1 99 ? 17.141 -5.73 -9.578 1 82.25 99 VAL B CA 1
ATOM 1577 C C . VAL B 1 99 ? 17.5 -7.211 -9.656 1 82.25 99 VAL B C 1
ATOM 1579 O O . VAL B 1 99 ? 18.312 -7.699 -8.859 1 82.25 99 VAL B O 1
ATOM 1582 N N . GLU B 1 100 ? 16.641 -7.992 -10.281 1 63.56 100 GLU B N 1
ATOM 1583 C CA . GLU B 1 100 ? 17.016 -9.391 -10.492 1 63.56 100 GLU B CA 1
ATOM 1584 C C . GLU B 1 100 ? 18.375 -9.492 -11.18 1 63.56 100 GLU B C 1
ATOM 1586 O O . GLU B 1 100 ? 18.719 -8.648 -12 1 63.56 100 GLU B O 1
ATOM 1591 N N . ARG B 1 101 ? 19.391 -10.008 -10.469 1 53.25 101 ARG B N 1
ATOM 1592 C CA . ARG B 1 101 ? 20.609 -10.32 -11.195 1 53.25 101 ARG B CA 1
ATOM 1593 C C . ARG B 1 101 ? 20.312 -11.164 -12.43 1 53.25 101 ARG B C 1
ATOM 1595 O O . ARG B 1 101 ? 19.453 -12.055 -12.391 1 53.25 101 ARG B O 1
ATOM 1602 N N . GLU B 1 102 ? 20.453 -10.625 -13.648 1 42.47 102 GLU B N 1
ATOM 1603 C CA . GLU B 1 102 ? 20.547 -11.516 -14.797 1 42.47 102 GLU B CA 1
ATOM 1604 C C . GLU B 1 102 ? 21.5 -12.672 -14.531 1 42.47 102 GLU B C 1
ATOM 1606 O O . GLU B 1 102 ? 22.484 -12.523 -13.805 1 42.47 102 GLU B O 1
#

Foldseek 3Di:
DPPPPPPPPPPPPPPPPPVLPAPDPVVQLVQLVVQVVVLLVVFPQCVVFWDDQDSVQRWTDGDDRKIWHKDFDPDPPVCNPDSHYGGHIDTDDIPDDRHPDD/DPPPPPPPPPPPPPPPPPVLPAPDPVVQQVQLVVQVVVLLVVFVQCVVFWDDQDSVQQWTDGDDRKIWHKDFDPDPPVCVPDSHYGGHIDTDDIPDDRHPDD

Organism: NCBI:txid1198232

Radius of gyration: 28.98 Å; Cα contacts (8 Å, |Δi|>4): 275; chains: 2; bounding box: 42×134×75 Å

pLDDT: mean 78.39, std 22.2, range [36.47, 98.88]